Protein AF-A0A554MEC6-F1 (afdb_monomer)

Mean predicted aligned error: 14.28 Å

Solvent-accessible surface area (backbone atoms only — not comparable to full-atom values): 12645 Å² total; per-residue (Å²): 122,74,69,64,55,56,52,53,51,53,52,51,51,52,52,51,52,52,53,51,52,56,48,51,52,53,52,55,53,53,54,52,57,57,49,52,52,52,53,52,52,55,52,52,53,56,72,74,63,78,77,89,79,76,91,74,98,71,94,69,86,80,75,85,51,72,65,58,56,52,53,52,50,54,53,50,52,57,63,51,52,60,60,51,56,51,52,55,51,49,53,54,50,49,53,51,51,52,53,53,52,52,40,51,51,59,37,49,50,54,52,52,50,53,49,49,47,29,52,51,22,51,76,70,73,48,63,51,55,60,91,47,60,80,26,50,79,34,50,18,35,73,25,75,83,78,74,44,70,44,67,38,86,88,66,57,68,56,33,20,36,34,86,88,83,70,47,71,30,87,58,89,95,39,46,81,43,70,42,31,50,40,34,35,31,36,73,77,51,99,51,31,35,38,38,38,28,38,24,35,36,70,60,87,93,45,75,46,77,49,73,53,74,48,76,48,67,71,81,129

Sequence (220 aa):
MKFTLLNNFKVLNKTLKLKIENMKDIIKSKKNEISQTKLMSLCFSRFLFNRASKNKKIKNINGFTLVETLIAITILISAVIGPMTVVQKSLSSANFAKSQIISFHLAGEAIEYIRNKRDGNTLNGISWTDGLSECIGKKCAVDVVNDTISQCSENCPNLQFDSANGFYGYGSNWESSMFNRVVEIKSVNQEELSVLVTVSWRNGVFTKEFSVRENLFNWQ

Nearest PDB structures (foldseek):
  1fr5-assembly1_B  TM=5.654E-01  e=3.542E-01  Enterobacteria phage fr
  5yvf-assembly2_B  TM=5.220E-01  e=6.505E+00  Arabidopsis thaliana
  3qoo-assembly1_A-2  TM=4.303E-01  e=6.895E+00  Thermanaerovibrio acidaminovorans DSM 6589
  5wq9-assembly1_A  TM=2.801E-01  e=2.281E+00  Vibrio cholerae O1 biovar El Tor str. N16961

Structure (mmCIF, N/CA/C/O backbone):
data_AF-A0A554MEC6-F1
#
_entry.id   AF-A0A554MEC6-F1
#
loop_
_atom_site.group_PDB
_atom_site.id
_atom_site.type_symbol
_atom_site.label_atom_id
_atom_site.label_alt_id
_atom_site.label_comp_id
_atom_site.label_asym_id
_atom_site.label_entity_id
_atom_site.label_seq_id
_atom_site.pdbx_PDB_ins_code
_atom_site.Cartn_x
_atom_site.Cartn_y
_atom_site.Cartn_z
_atom_site.occupancy
_atom_site.B_iso_or_equiv
_atom_site.auth_seq_id
_atom_site.auth_comp_id
_atom_site.auth_asym_id
_atom_site.auth_atom_id
_atom_site.pdbx_PDB_model_num
ATOM 1 N N . MET A 1 1 ? -1.929 40.598 13.338 1.00 57.44 1 MET A N 1
ATOM 2 C CA . MET A 1 1 ? -2.401 39.522 12.429 1.00 57.44 1 MET A CA 1
ATOM 3 C C . MET A 1 1 ? -2.217 39.818 10.925 1.00 57.44 1 MET A C 1
ATOM 5 O O . MET A 1 1 ? -2.003 38.883 10.168 1.00 57.44 1 MET A O 1
ATOM 9 N N . LYS A 1 2 ? -2.232 41.086 10.465 1.00 54.59 2 LYS A N 1
ATOM 10 C CA . LYS A 1 2 ? -2.121 41.468 9.031 1.00 54.59 2 LYS A CA 1
ATOM 11 C C . LYS A 1 2 ? -0.733 41.255 8.383 1.00 54.59 2 LYS A C 1
ATOM 13 O O . LYS A 1 2 ? -0.651 40.993 7.188 1.00 54.59 2 LYS A O 1
ATOM 18 N N . PHE A 1 3 ? 0.352 41.327 9.160 1.00 55.34 3 PHE A N 1
ATOM 19 C CA . PHE A 1 3 ? 1.731 41.183 8.656 1.00 55.34 3 PHE A CA 1
ATOM 20 C C . PHE A 1 3 ? 2.120 39.734 8.309 1.00 55.34 3 PHE A C 1
ATOM 22 O O . PHE A 1 3 ? 2.872 39.504 7.364 1.00 55.34 3 PHE A O 1
ATOM 29 N N . THR A 1 4 ? 1.571 38.744 9.017 1.00 56.94 4 THR A N 1
ATOM 30 C CA . THR A 1 4 ? 1.894 37.322 8.810 1.00 56.94 4 THR A CA 1
ATOM 31 C C . THR A 1 4 ? 1.307 36.783 7.499 1.00 56.94 4 THR A C 1
ATOM 33 O O . THR A 1 4 ? 1.949 36.000 6.802 1.00 56.94 4 THR A O 1
ATOM 36 N N . LEU A 1 5 ? 0.122 37.264 7.103 1.00 59.09 5 LEU A N 1
ATOM 37 C CA . LEU A 1 5 ? -0.537 36.872 5.850 1.00 59.09 5 LEU A CA 1
ATOM 38 C C . LEU A 1 5 ? 0.186 37.407 4.603 1.00 59.09 5 LEU A C 1
ATOM 40 O O . LEU A 1 5 ? 0.329 36.684 3.617 1.00 59.09 5 LEU A O 1
ATOM 44 N N . LEU A 1 6 ? 0.704 38.639 4.653 1.00 63.88 6 LEU A N 1
ATOM 45 C CA . LEU A 1 6 ? 1.449 39.242 3.540 1.00 63.88 6 LEU A CA 1
ATOM 46 C C . LEU A 1 6 ? 2.781 38.527 3.268 1.00 63.88 6 LEU A C 1
ATOM 48 O O . LEU A 1 6 ? 3.163 38.352 2.108 1.00 63.88 6 LEU A O 1
ATOM 52 N N . ASN A 1 7 ? 3.464 38.068 4.319 1.00 63.78 7 ASN A N 1
ATOM 53 C CA . ASN A 1 7 ? 4.706 37.309 4.176 1.00 63.78 7 ASN A CA 1
ATOM 54 C C . ASN A 1 7 ? 4.460 35.928 3.557 1.00 63.78 7 ASN A C 1
ATOM 56 O O . ASN A 1 7 ? 5.171 35.550 2.625 1.00 63.78 7 ASN A O 1
ATOM 60 N N . ASN A 1 8 ? 3.406 35.225 3.979 1.00 63.28 8 ASN A N 1
ATOM 61 C CA . ASN A 1 8 ? 3.036 33.938 3.386 1.00 63.28 8 ASN A CA 1
ATOM 62 C C . ASN A 1 8 ? 2.668 34.071 1.900 1.00 63.28 8 ASN A C 1
ATOM 64 O O . ASN A 1 8 ? 3.093 33.247 1.092 1.00 63.28 8 ASN A O 1
ATOM 68 N N . PHE A 1 9 ? 1.972 35.142 1.505 1.00 71.94 9 PHE A N 1
ATOM 69 C CA . PHE A 1 9 ? 1.624 35.381 0.099 1.00 71.94 9 PHE A CA 1
ATOM 70 C C . PHE A 1 9 ? 2.855 35.679 -0.778 1.00 71.94 9 PHE A C 1
ATOM 72 O O . PHE A 1 9 ? 2.963 35.182 -1.901 1.00 71.94 9 PHE A O 1
ATOM 79 N N . LYS A 1 10 ? 3.836 36.433 -0.257 1.00 71.25 10 LYS A N 1
ATOM 80 C CA . LYS A 1 10 ? 5.121 36.674 -0.943 1.00 71.25 10 LYS A CA 1
ATOM 81 C C . LYS A 1 10 ? 5.935 35.392 -1.122 1.00 71.25 10 LYS A C 1
ATOM 83 O O . LYS A 1 10 ? 6.510 35.187 -2.192 1.00 71.25 10 LYS A O 1
ATOM 88 N N . VAL A 1 11 ? 5.977 34.534 -0.102 1.00 74.81 11 VAL A N 1
ATOM 89 C CA . VAL A 1 11 ? 6.688 33.247 -0.158 1.00 74.81 11 VAL A CA 1
ATOM 90 C C . VAL A 1 11 ? 6.021 32.307 -1.162 1.00 74.81 11 VAL A C 1
ATOM 92 O O . VAL A 1 11 ? 6.723 31.719 -1.984 1.00 74.81 11 VAL A O 1
ATOM 95 N N . LEU A 1 12 ? 4.685 32.238 -1.169 1.00 73.94 12 LEU A N 1
ATOM 96 C CA . LEU A 1 12 ? 3.922 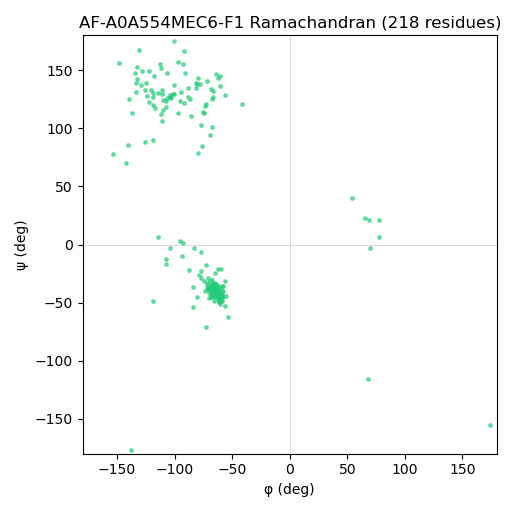31.414 -2.109 1.00 73.94 12 LEU A CA 1
ATOM 97 C C . LEU A 1 12 ? 4.113 31.866 -3.566 1.00 73.94 12 LEU A C 1
ATOM 99 O O . LEU A 1 12 ? 4.296 31.043 -4.455 1.00 73.94 12 LEU A O 1
ATOM 103 N N . ASN A 1 13 ? 4.124 33.177 -3.822 1.00 76.44 13 ASN A N 1
ATOM 104 C CA . ASN A 1 13 ? 4.338 33.711 -5.169 1.00 76.44 13 ASN A CA 1
ATOM 105 C C . ASN A 1 13 ? 5.779 33.457 -5.653 1.00 76.44 13 ASN A C 1
ATOM 107 O O . ASN A 1 13 ? 6.006 33.082 -6.804 1.00 76.44 13 ASN A O 1
ATOM 111 N N . LYS A 1 14 ? 6.768 33.568 -4.756 1.00 80.19 14 LYS A N 1
ATOM 112 C CA . LYS A 1 14 ? 8.167 33.258 -5.079 1.00 80.19 14 LYS A CA 1
ATOM 113 C C . LYS A 1 14 ? 8.357 31.777 -5.422 1.00 80.19 14 LYS A C 1
ATOM 115 O O . LYS A 1 14 ? 9.037 31.481 -6.401 1.00 80.19 14 LYS A O 1
ATOM 120 N N . THR A 1 15 ? 7.738 30.857 -4.679 1.00 73.62 15 THR A N 1
ATOM 121 C CA . THR A 1 15 ? 7.809 29.414 -4.970 1.00 73.62 15 THR A CA 1
ATOM 122 C C . THR A 1 15 ? 7.056 29.040 -6.244 1.00 73.62 15 THR A C 1
ATOM 124 O O . THR A 1 15 ? 7.578 28.252 -7.029 1.00 73.62 15 THR A O 1
ATOM 127 N N . LEU A 1 16 ? 5.897 29.651 -6.517 1.00 81.44 16 LEU A N 1
ATOM 128 C CA . LEU A 1 16 ? 5.170 29.477 -7.782 1.00 81.44 16 LEU A CA 1
ATOM 129 C C . LEU A 1 16 ? 5.998 29.938 -8.984 1.00 81.44 16 LEU A C 1
ATOM 131 O O . LEU A 1 16 ? 6.132 29.199 -9.959 1.00 81.44 16 LEU A O 1
ATOM 135 N N . LYS A 1 17 ? 6.617 31.119 -8.894 1.00 82.56 17 LYS A N 1
ATOM 136 C CA . LYS A 1 17 ? 7.461 31.668 -9.962 1.00 82.56 1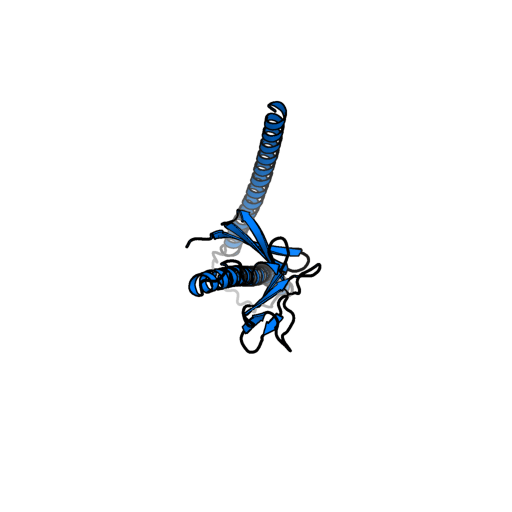7 LYS A CA 1
ATOM 137 C C . LYS A 1 17 ? 8.679 30.783 -10.241 1.00 82.56 17 LYS A C 1
ATOM 139 O O . LYS A 1 17 ? 9.006 30.550 -11.400 1.00 82.56 17 LYS A O 1
ATOM 144 N N . LEU A 1 18 ? 9.291 30.224 -9.194 1.00 81.31 18 LEU A N 1
ATOM 145 C CA . LEU A 1 18 ? 10.423 29.301 -9.318 1.00 81.31 18 LEU A CA 1
ATOM 146 C C . LEU A 1 18 ? 10.010 27.959 -9.950 1.00 81.31 18 LEU A C 1
ATOM 148 O O . LEU A 1 18 ? 10.726 27.412 -10.783 1.00 81.31 18 LEU A O 1
ATOM 152 N N . LYS A 1 19 ? 8.817 27.454 -9.611 1.00 78.19 19 LYS A N 1
ATOM 153 C CA . LYS A 1 19 ? 8.262 26.223 -10.197 1.00 78.19 19 LYS A CA 1
ATOM 154 C C . LYS A 1 19 ? 7.931 26.395 -11.681 1.00 78.19 19 LYS A C 1
ATOM 156 O O . LYS A 1 19 ? 8.136 25.467 -12.458 1.00 78.19 19 LYS A O 1
ATOM 161 N N . ILE A 1 20 ? 7.447 27.577 -12.070 1.00 82.50 20 ILE A N 1
ATOM 162 C CA . ILE A 1 20 ? 7.143 27.922 -13.465 1.00 82.50 20 ILE A CA 1
ATOM 163 C C . ILE A 1 20 ? 8.426 28.025 -14.298 1.00 82.50 20 ILE A C 1
ATOM 165 O O . ILE A 1 20 ? 8.465 27.463 -15.389 1.00 82.50 20 ILE A O 1
ATOM 169 N N . GLU A 1 21 ? 9.476 28.686 -13.800 1.00 85.12 21 GLU A N 1
ATOM 170 C CA . GLU A 1 21 ? 10.759 28.768 -14.520 1.00 85.12 21 GLU A CA 1
ATOM 171 C C . GLU A 1 21 ? 11.401 27.384 -14.702 1.00 85.12 21 GLU A C 1
ATOM 173 O O . GLU A 1 21 ? 11.701 26.998 -15.830 1.00 85.12 21 GLU A O 1
ATOM 178 N N . ASN A 1 22 ? 11.447 26.556 -13.652 1.00 76.50 22 ASN A N 1
ATOM 179 C CA . ASN A 1 22 ? 11.959 25.185 -13.770 1.00 76.50 22 ASN A CA 1
ATOM 180 C C . ASN A 1 22 ? 11.171 24.348 -14.795 1.00 76.50 22 ASN A C 1
ATOM 182 O O . ASN A 1 22 ? 11.734 23.518 -15.508 1.00 76.50 22 ASN A O 1
ATOM 186 N N . MET A 1 23 ? 9.856 24.559 -14.896 1.00 78.00 23 MET A N 1
ATOM 187 C CA . MET A 1 23 ? 9.015 23.855 -15.864 1.00 78.00 23 MET A CA 1
ATOM 188 C C . MET A 1 23 ? 9.286 24.312 -17.304 1.00 78.00 23 MET A C 1
ATOM 190 O O . MET A 1 23 ? 9.302 23.479 -18.213 1.00 78.00 23 MET A O 1
ATOM 194 N N . LYS A 1 24 ? 9.546 25.608 -17.524 1.00 79.69 24 LYS A N 1
ATOM 195 C CA . LYS A 1 24 ? 9.935 26.140 -18.841 1.00 79.69 24 LYS A CA 1
ATOM 196 C C . LYS A 1 24 ? 11.258 25.547 -19.317 1.00 79.69 24 LYS A C 1
ATOM 198 O O . LYS A 1 24 ? 11.360 25.176 -20.488 1.00 79.69 24 LYS A O 1
ATOM 203 N N . ASP A 1 25 ? 12.229 25.395 -18.421 1.00 76.00 25 ASP A N 1
ATOM 204 C CA . ASP A 1 25 ? 13.528 24.805 -18.753 1.00 76.00 25 ASP A CA 1
ATOM 205 C C . ASP A 1 25 ? 13.409 23.323 -19.136 1.00 76.00 25 ASP A C 1
ATOM 207 O O . ASP A 1 25 ? 13.989 22.889 -20.136 1.00 76.00 25 ASP A O 1
ATOM 211 N N . ILE A 1 26 ? 12.563 22.560 -18.434 1.00 73.88 26 ILE A N 1
ATOM 212 C CA . ILE A 1 26 ? 12.263 21.159 -18.777 1.00 73.88 26 ILE A CA 1
ATOM 213 C C . ILE A 1 26 ? 11.589 21.058 -20.155 1.00 73.88 26 ILE A C 1
ATOM 215 O O . ILE A 1 26 ? 11.938 20.191 -20.961 1.00 73.88 26 ILE A O 1
ATOM 219 N N . ILE A 1 27 ? 10.647 21.956 -20.462 1.00 76.19 27 ILE A N 1
ATOM 220 C CA . ILE A 1 27 ? 9.973 21.990 -21.770 1.00 76.19 27 ILE A CA 1
ATOM 221 C C . ILE A 1 27 ? 10.973 22.326 -22.887 1.00 76.19 27 ILE A C 1
ATOM 223 O O . ILE A 1 27 ? 10.944 21.702 -23.951 1.00 76.19 27 ILE A O 1
ATOM 227 N N . LYS A 1 28 ? 11.891 23.271 -22.653 1.00 71.69 28 LYS A N 1
ATOM 228 C CA . LYS A 1 28 ? 12.933 23.654 -23.617 1.00 71.69 28 LYS A CA 1
ATOM 229 C C . LYS A 1 28 ? 13.923 22.512 -23.873 1.00 71.69 28 LYS A C 1
ATOM 231 O O . LYS A 1 28 ? 14.266 22.263 -25.028 1.00 71.69 28 LYS A O 1
ATOM 236 N N . SER A 1 29 ? 14.310 21.782 -22.826 1.00 67.00 29 SER A N 1
ATOM 237 C CA . SER A 1 29 ? 15.154 20.583 -22.919 1.00 67.00 29 SER A CA 1
ATOM 238 C C . SER A 1 29 ? 14.493 19.485 -23.766 1.00 67.00 29 SER A C 1
ATOM 240 O O . SER A 1 29 ? 15.077 19.053 -24.762 1.00 67.00 29 SER A O 1
ATOM 242 N N . LYS A 1 30 ? 13.233 19.123 -23.479 1.00 71.69 30 LYS A N 1
ATOM 243 C CA . LYS A 1 30 ? 12.509 18.104 -24.263 1.00 71.69 30 LYS A CA 1
ATOM 244 C C . LYS A 1 30 ? 12.286 18.508 -25.723 1.00 71.69 30 LYS A C 1
ATOM 246 O O . LYS A 1 30 ? 12.335 17.662 -26.613 1.00 71.69 30 LYS A O 1
ATOM 251 N N . LYS A 1 31 ? 12.069 19.798 -26.008 1.00 66.94 31 LYS A N 1
ATOM 252 C CA . LYS A 1 31 ? 11.891 20.296 -27.385 1.00 66.94 31 LYS A CA 1
ATOM 253 C C . LYS A 1 31 ? 13.167 20.143 -28.228 1.00 66.94 31 LYS A C 1
ATOM 255 O O . LYS A 1 31 ? 13.067 19.853 -29.421 1.00 66.94 31 LYS A O 1
ATOM 260 N N . ASN A 1 32 ? 14.347 20.275 -27.619 1.00 52.31 32 ASN A N 1
ATOM 261 C CA . ASN A 1 32 ? 15.625 20.027 -28.293 1.00 52.31 32 ASN A CA 1
ATOM 262 C C . ASN A 1 32 ? 15.864 18.534 -28.575 1.00 52.31 32 ASN A C 1
ATOM 264 O O . ASN A 1 32 ? 16.323 18.206 -29.669 1.00 52.31 32 ASN A O 1
ATOM 268 N N . GLU A 1 33 ? 15.477 17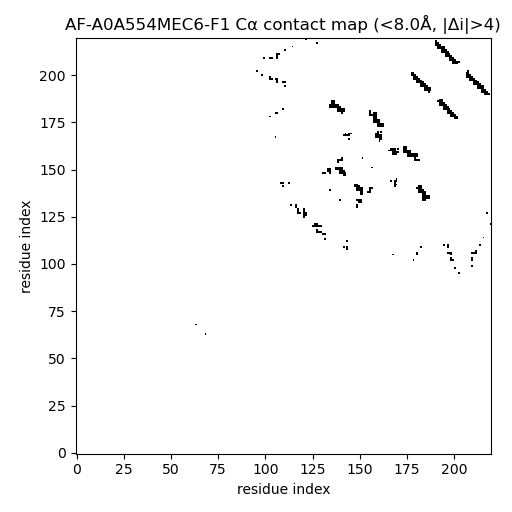.627 -27.673 1.00 59.38 33 GLU A N 1
ATOM 269 C CA . GLU A 1 33 ? 15.544 16.172 -27.923 1.00 59.38 33 GLU A CA 1
ATOM 270 C C . GLU A 1 33 ? 14.625 15.737 -29.086 1.00 59.38 33 GLU A C 1
ATOM 272 O O . GLU A 1 33 ? 15.007 14.925 -29.935 1.00 59.38 33 GLU A O 1
ATOM 277 N N . ILE A 1 34 ? 13.436 16.341 -29.205 1.00 56.91 34 ILE A N 1
ATOM 278 C CA . ILE A 1 34 ? 12.500 16.088 -30.319 1.00 56.91 34 ILE A CA 1
ATOM 279 C C . ILE A 1 34 ? 13.032 16.654 -31.655 1.00 56.91 34 ILE A C 1
ATOM 281 O O . ILE A 1 34 ? 12.787 16.092 -32.722 1.00 56.91 34 ILE A O 1
ATOM 285 N N . SER A 1 35 ? 13.798 17.749 -31.625 1.00 52.59 35 SER A N 1
ATOM 286 C CA . SER A 1 35 ? 14.454 18.298 -32.823 1.00 52.59 35 SER A CA 1
ATOM 287 C C . SER A 1 35 ? 15.599 17.400 -33.309 1.00 52.59 35 SER A C 1
ATOM 289 O O . SER A 1 35 ? 15.708 17.126 -34.506 1.00 52.59 35 SER A O 1
ATOM 291 N N . GLN A 1 36 ? 16.410 16.865 -32.387 1.00 57.84 36 GLN A N 1
ATOM 292 C CA . GLN A 1 36 ? 17.515 15.968 -32.736 1.00 57.84 36 GLN A CA 1
ATOM 293 C C . GLN A 1 36 ? 17.036 14.617 -33.287 1.00 57.84 36 GLN A C 1
ATOM 295 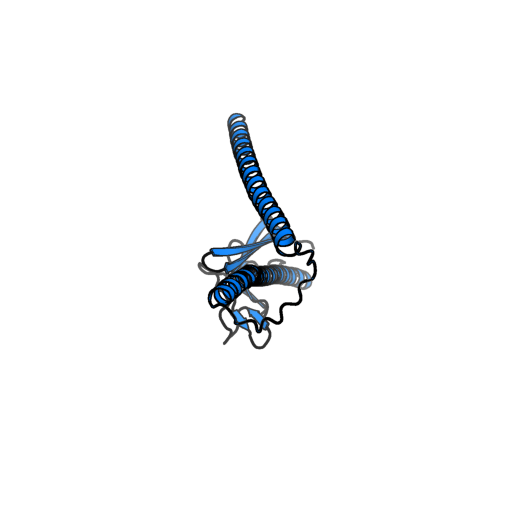O O . GLN A 1 36 ? 17.634 14.104 -34.230 1.00 57.84 36 GLN A O 1
ATOM 300 N N . THR A 1 37 ? 15.909 14.084 -32.807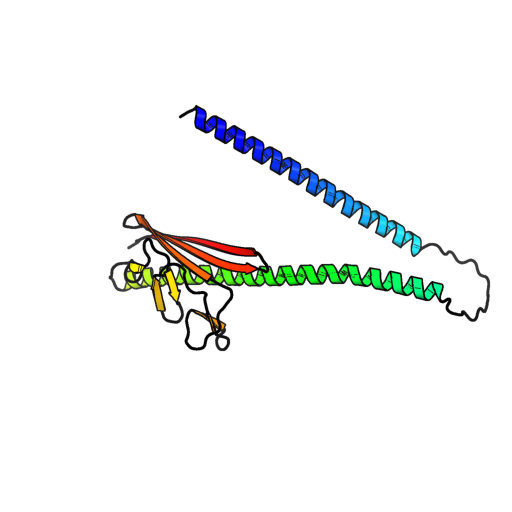 1.00 53.53 37 THR A N 1
ATOM 301 C CA . THR A 1 37 ? 15.294 12.868 -33.381 1.00 53.53 37 THR A CA 1
ATOM 302 C C . THR A 1 37 ? 14.737 13.094 -34.794 1.00 53.53 37 THR A C 1
ATOM 304 O O . THR A 1 37 ? 14.875 12.221 -35.655 1.00 53.53 37 THR A O 1
ATOM 307 N N . LYS A 1 38 ? 14.202 14.288 -35.094 1.00 53.38 38 LYS A N 1
ATOM 308 C CA . LYS A 1 38 ? 13.781 14.679 -36.456 1.00 53.38 38 LYS A CA 1
ATOM 309 C C . LYS A 1 38 ? 14.962 14.851 -37.419 1.00 53.38 38 LYS A C 1
ATOM 311 O O . LYS A 1 38 ? 14.875 14.432 -38.572 1.00 53.38 38 LYS A O 1
ATOM 316 N N . LEU A 1 39 ? 16.073 15.418 -36.947 1.00 47.50 39 LEU A N 1
ATOM 317 C CA . LEU A 1 39 ? 17.311 15.567 -37.724 1.00 47.50 39 LEU A CA 1
ATOM 318 C C . LEU A 1 39 ? 17.997 14.216 -37.977 1.00 47.50 39 LEU A C 1
ATOM 320 O O . LEU A 1 39 ? 18.493 13.978 -39.077 1.00 47.50 39 LEU A O 1
ATOM 324 N N . MET A 1 40 ? 17.934 13.294 -37.012 1.00 52.16 40 MET A N 1
ATOM 325 C CA . MET A 1 40 ? 18.422 11.924 -37.184 1.00 52.16 40 ME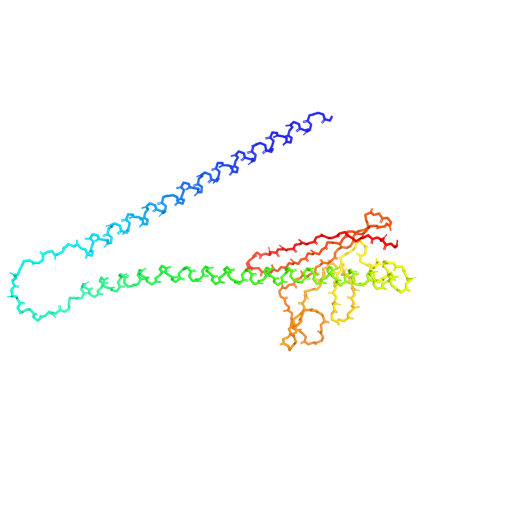T A CA 1
ATOM 326 C C . MET A 1 40 ? 17.560 11.127 -38.182 1.00 52.16 40 MET A C 1
ATOM 328 O O . MET A 1 40 ? 18.112 10.404 -39.004 1.00 52.16 40 MET A O 1
ATOM 332 N N . SER A 1 41 ? 16.234 11.331 -38.210 1.00 51.44 41 SER A N 1
ATOM 333 C CA . SER A 1 41 ? 15.318 10.736 -39.205 1.00 51.44 41 SER A CA 1
ATOM 334 C C . SER A 1 41 ? 15.533 11.276 -40.633 1.00 51.44 41 SER A C 1
ATOM 336 O O . SER A 1 41 ? 15.509 10.504 -41.595 1.00 51.44 41 SER A O 1
ATOM 338 N N . LEU A 1 42 ? 15.828 12.573 -40.789 1.00 49.81 42 LEU A N 1
ATOM 339 C CA . LEU A 1 42 ? 16.135 13.177 -42.095 1.00 49.81 42 LEU A CA 1
ATOM 340 C C . LEU A 1 42 ? 17.511 12.757 -42.640 1.00 49.81 42 LEU A C 1
ATOM 342 O O . LEU A 1 42 ? 17.656 12.576 -43.850 1.00 49.81 42 LEU A O 1
ATOM 346 N N . CYS A 1 43 ? 18.501 12.536 -41.771 1.00 49.31 43 CYS A N 1
ATOM 347 C CA . CYS A 1 43 ? 19.796 11.984 -42.180 1.00 49.31 43 CYS A CA 1
ATOM 348 C C . CYS A 1 43 ? 19.691 10.493 -42.551 1.00 49.31 43 CYS A C 1
ATOM 350 O O . CYS A 1 43 ? 20.274 10.069 -43.548 1.00 49.31 43 CYS A O 1
ATOM 352 N N . PHE A 1 44 ? 18.880 9.711 -41.825 1.00 47.81 44 PHE A N 1
ATOM 353 C CA . PHE A 1 44 ? 18.653 8.291 -42.134 1.00 47.81 44 PHE A CA 1
ATOM 354 C C . PHE A 1 44 ? 17.885 8.088 -43.453 1.00 47.81 44 PHE A C 1
ATOM 356 O O . PHE A 1 44 ? 18.220 7.199 -44.232 1.00 47.81 44 PHE A O 1
ATOM 363 N N . SER A 1 45 ? 16.918 8.961 -43.764 1.00 47.94 45 SER A N 1
ATOM 364 C CA . SER A 1 45 ? 16.204 8.951 -45.052 1.00 47.94 45 SER A CA 1
ATOM 365 C C . SER A 1 45 ? 17.129 9.276 -46.237 1.00 47.94 45 SER A C 1
ATOM 367 O O . SER A 1 45 ? 17.038 8.660 -47.299 1.00 47.94 45 SER A O 1
ATOM 369 N N . ARG A 1 46 ? 18.108 10.172 -46.043 1.00 47.00 46 ARG A N 1
ATOM 370 C CA . ARG A 1 46 ? 19.091 10.519 -47.083 1.00 47.00 46 ARG A CA 1
ATOM 371 C C . ARG A 1 46 ? 20.189 9.465 -47.260 1.00 47.00 46 ARG A C 1
ATOM 373 O O . ARG A 1 46 ? 20.760 9.379 -48.344 1.00 47.00 46 ARG A O 1
ATOM 380 N N . PHE A 1 47 ? 20.440 8.641 -46.240 1.00 50.41 47 PHE A N 1
ATOM 381 C CA . PHE A 1 47 ? 21.341 7.486 -46.321 1.00 50.41 47 PHE A CA 1
ATOM 382 C C . PHE A 1 47 ? 20.688 6.271 -47.007 1.00 50.41 47 PHE A C 1
ATOM 384 O O . PHE A 1 47 ? 21.387 5.478 -47.631 1.00 50.41 47 PHE A O 1
ATOM 391 N N . LEU A 1 48 ? 19.354 6.150 -46.964 1.00 48.94 48 LEU A N 1
ATOM 392 C CA . LEU A 1 48 ? 18.622 5.050 -47.607 1.00 48.94 48 LEU A CA 1
ATOM 393 C C . LEU A 1 48 ? 18.118 5.344 -49.028 1.00 48.94 48 LEU A C 1
ATOM 395 O O . LEU A 1 48 ? 17.691 4.417 -49.711 1.00 48.94 48 LEU A O 1
ATOM 399 N N . PHE A 1 49 ? 18.186 6.584 -49.522 1.00 52.16 49 PHE A N 1
ATOM 400 C CA . PHE A 1 49 ? 17.619 6.909 -50.834 1.00 52.16 49 PHE A CA 1
ATOM 401 C C . PHE A 1 49 ? 18.455 7.918 -51.629 1.00 52.16 49 PHE A C 1
ATOM 403 O O . PHE A 1 49 ? 18.053 9.056 -51.860 1.00 52.16 49 PHE A O 1
ATOM 410 N N . ASN A 1 50 ? 19.636 7.496 -52.092 1.00 49.09 50 ASN A N 1
ATOM 411 C CA . ASN A 1 50 ? 20.233 8.093 -53.289 1.00 49.09 50 ASN A CA 1
ATOM 412 C C . ASN A 1 50 ? 21.183 7.128 -54.017 1.00 49.09 50 ASN A C 1
ATOM 414 O O . ASN A 1 50 ? 22.404 7.231 -53.940 1.00 49.09 50 ASN A O 1
ATOM 418 N N . ARG A 1 51 ? 20.608 6.183 -54.769 1.00 49.16 51 ARG A N 1
ATOM 419 C CA . ARG A 1 51 ? 21.278 5.555 -55.919 1.00 49.16 51 ARG A CA 1
ATOM 420 C C . ARG A 1 51 ? 20.274 5.351 -57.052 1.00 49.16 51 ARG A C 1
ATOM 422 O O . ARG A 1 51 ? 19.720 4.272 -57.226 1.00 49.16 51 ARG A O 1
ATOM 429 N N . ALA A 1 52 ? 20.083 6.388 -57.867 1.00 46.97 52 ALA A N 1
ATOM 430 C CA . ALA A 1 52 ? 19.656 6.198 -59.249 1.00 46.97 52 ALA A CA 1
ATOM 431 C C . ALA A 1 52 ? 20.829 5.554 -60.013 1.00 46.97 52 ALA A C 1
ATOM 433 O O . ALA A 1 52 ? 21.769 6.225 -60.436 1.00 46.97 52 ALA A O 1
ATOM 434 N N . SER A 1 53 ? 20.817 4.223 -60.098 1.00 48.94 53 SER A N 1
ATOM 435 C CA . SER A 1 53 ? 21.820 3.427 -60.807 1.00 48.94 53 SER A CA 1
ATOM 436 C C . SER A 1 53 ? 21.612 3.539 -62.321 1.00 48.94 53 SER A C 1
ATOM 438 O O . SER A 1 53 ? 20.614 3.048 -62.847 1.00 48.94 53 SER A O 1
ATOM 440 N N . LYS A 1 54 ? 22.554 4.166 -63.040 1.00 53.41 54 LYS A N 1
ATOM 441 C CA . LYS A 1 54 ? 22.709 3.968 -64.490 1.00 53.41 54 LYS A CA 1
ATOM 442 C C . LYS A 1 54 ? 23.619 2.759 -64.726 1.00 53.41 54 LYS A C 1
ATOM 444 O O . LYS A 1 54 ? 24.733 2.697 -64.216 1.00 53.41 54 LYS A O 1
ATOM 449 N N . ASN A 1 55 ? 23.095 1.810 -65.499 1.00 57.97 55 ASN A N 1
ATOM 450 C CA . ASN A 1 55 ? 23.670 0.514 -65.858 1.00 57.97 55 ASN A CA 1
ATOM 451 C C . ASN A 1 55 ? 25.173 0.534 -66.196 1.00 57.97 55 ASN A C 1
ATOM 453 O O . ASN A 1 55 ? 25.585 1.106 -67.203 1.00 57.97 55 ASN A O 1
ATOM 457 N N . LYS A 1 56 ? 25.958 -0.245 -65.443 1.00 53.06 56 LYS A N 1
ATOM 458 C CA . LYS A 1 56 ? 27.202 -0.863 -65.919 1.00 53.06 56 LYS A CA 1
ATOM 459 C C . LYS A 1 56 ? 27.236 -2.302 -65.399 1.00 53.06 56 LYS A C 1
ATOM 461 O O . LYS A 1 56 ? 27.290 -2.520 -64.192 1.00 53.06 56 LYS A O 1
ATOM 466 N N . LYS A 1 57 ? 27.152 -3.292 -66.299 1.00 58.28 57 LYS A N 1
ATOM 467 C CA . LYS A 1 57 ? 27.326 -4.712 -65.952 1.00 58.28 57 LYS A CA 1
ATOM 468 C C . LYS A 1 57 ? 28.782 -4.934 -65.539 1.00 58.28 57 LYS A C 1
ATOM 470 O O . LYS A 1 57 ? 29.652 -5.047 -66.395 1.00 58.28 57 LYS A O 1
ATOM 475 N N . ILE A 1 58 ? 29.030 -4.998 -64.235 1.00 58.19 58 ILE A N 1
ATOM 476 C CA . ILE A 1 58 ? 30.274 -5.506 -63.661 1.00 58.19 58 ILE A CA 1
ATOM 477 C C . ILE A 1 58 ? 29.910 -6.811 -62.954 1.00 58.19 58 ILE A C 1
ATOM 479 O O . ILE A 1 58 ? 29.174 -6.797 -61.969 1.00 58.19 58 ILE A O 1
ATOM 483 N N . LYS A 1 59 ? 30.384 -7.950 -63.468 1.00 65.50 59 LYS A N 1
ATOM 484 C CA . LYS A 1 59 ? 30.383 -9.203 -62.703 1.00 65.50 59 LYS A CA 1
ATOM 485 C C . LYS A 1 59 ? 31.526 -9.106 -61.689 1.00 65.50 59 LYS A C 1
ATOM 487 O O . LYS A 1 59 ? 32.637 -9.535 -61.972 1.00 65.50 59 LYS A O 1
ATOM 492 N N . ASN A 1 60 ? 31.250 -8.489 -60.543 1.00 59.47 60 ASN A N 1
ATOM 493 C CA . ASN A 1 60 ? 32.131 -8.535 -59.384 1.00 59.47 60 ASN A CA 1
ATOM 494 C C . ASN A 1 60 ? 31.706 -9.708 -58.504 1.00 59.47 60 ASN A C 1
ATOM 496 O O . ASN A 1 60 ? 30.565 -9.778 -58.049 1.00 59.47 60 ASN A O 1
ATOM 500 N N . ILE A 1 61 ? 32.633 -10.631 -58.273 1.00 60.94 61 ILE A N 1
ATOM 501 C CA . ILE A 1 61 ? 32.546 -11.544 -57.139 1.00 60.94 61 ILE A CA 1
ATOM 502 C C . ILE A 1 61 ? 32.975 -10.699 -55.938 1.00 60.94 61 ILE A C 1
ATOM 504 O O . ILE A 1 61 ? 34.142 -10.338 -55.805 1.00 60.94 61 ILE A O 1
ATOM 508 N N . ASN A 1 62 ? 31.993 -10.269 -55.150 1.00 62.81 62 ASN A N 1
ATOM 509 C CA . ASN A 1 62 ? 32.179 -9.323 -54.056 1.00 62.81 62 ASN A CA 1
ATOM 510 C C . ASN A 1 62 ? 32.841 -10.032 -52.865 1.00 62.81 62 ASN A C 1
ATOM 512 O O . ASN A 1 62 ? 32.237 -10.916 -52.261 1.00 62.81 62 ASN A O 1
ATOM 516 N N . GLY A 1 63 ? 34.071 -9.647 -52.523 1.00 67.19 63 GLY A N 1
ATOM 517 C CA . GLY A 1 63 ? 34.658 -9.969 -51.223 1.00 67.19 63 GLY A CA 1
ATOM 518 C C . GLY A 1 63 ? 34.104 -9.029 -50.151 1.00 67.19 63 GLY A C 1
ATOM 519 O O . GLY A 1 63 ? 33.983 -7.830 -50.397 1.00 67.19 63 GLY A O 1
ATOM 520 N N . PHE A 1 64 ? 33.776 -9.554 -48.968 1.00 69.69 64 PHE A N 1
ATOM 521 C CA . PHE A 1 64 ? 33.471 -8.718 -47.806 1.00 69.69 64 PHE A CA 1
ATOM 522 C C . PHE A 1 64 ? 34.743 -8.005 -47.358 1.00 69.69 64 PHE A C 1
ATOM 524 O O . PHE A 1 64 ? 35.763 -8.646 -47.097 1.00 69.69 64 PHE A O 1
ATOM 531 N N . THR A 1 65 ? 34.695 -6.678 -47.254 1.00 85.94 65 THR A N 1
ATOM 532 C CA . THR A 1 65 ? 35.790 -5.946 -46.612 1.00 85.94 65 THR A CA 1
ATOM 533 C C . THR A 1 65 ? 35.604 -6.007 -45.097 1.00 85.94 65 THR A C 1
ATOM 535 O O . THR A 1 65 ? 34.491 -5.854 -44.595 1.00 85.94 65 THR A O 1
ATOM 538 N N . LEU A 1 66 ? 36.690 -6.192 -44.342 1.00 89.81 66 LEU A N 1
ATOM 539 C CA . LEU A 1 66 ? 36.643 -6.173 -42.870 1.00 89.81 66 LEU A CA 1
ATOM 540 C C . LEU A 1 66 ? 36.052 -4.860 -42.323 1.00 89.81 66 LEU A C 1
ATOM 542 O O . LEU A 1 66 ? 35.387 -4.845 -41.286 1.00 89.81 66 LEU A O 1
ATOM 546 N N . VAL A 1 67 ? 36.259 -3.759 -43.050 1.00 90.81 67 VAL A N 1
ATOM 547 C CA . VAL A 1 67 ? 35.739 -2.432 -42.700 1.00 90.81 67 VAL A CA 1
ATOM 548 C C . VAL A 1 67 ? 34.212 -2.380 -42.818 1.00 90.81 67 VAL A C 1
ATOM 550 O O . VAL A 1 67 ? 33.553 -1.806 -41.956 1.00 90.81 67 VAL A O 1
ATOM 553 N N . GLU A 1 68 ? 33.626 -3.023 -43.828 1.00 85.12 68 GLU A N 1
ATOM 554 C CA . GLU A 1 68 ? 32.171 -3.104 -43.998 1.00 85.12 68 GLU A CA 1
ATOM 555 C C . GLU A 1 68 ? 31.511 -3.910 -42.872 1.00 85.12 68 GLU A C 1
ATOM 557 O O . GLU A 1 68 ? 30.519 -3.461 -42.297 1.00 85.12 68 GLU A O 1
ATOM 562 N N . THR A 1 69 ? 32.101 -5.044 -42.476 1.00 92.31 69 THR A N 1
ATOM 563 C CA . THR A 1 69 ? 31.605 -5.835 -41.337 1.00 92.31 69 THR A CA 1
ATOM 564 C C . THR A 1 69 ? 31.732 -5.087 -40.007 1.00 92.31 69 THR A C 1
ATOM 566 O O . THR A 1 69 ? 30.840 -5.178 -39.165 1.00 92.31 69 THR A O 1
ATOM 569 N N . LEU A 1 70 ? 32.790 -4.287 -39.829 1.00 93.38 70 LEU A N 1
ATOM 570 C CA . LEU A 1 70 ? 32.971 -3.448 -38.641 1.00 93.38 70 LEU A CA 1
ATOM 571 C C . LEU A 1 70 ? 31.876 -2.372 -38.545 1.00 93.38 70 LEU A C 1
ATOM 573 O O . LEU A 1 70 ? 31.269 -2.179 -37.489 1.00 93.38 70 LEU A O 1
ATOM 577 N N . ILE A 1 71 ? 31.572 -1.702 -39.659 1.00 95.56 71 ILE A N 1
ATOM 578 C CA . ILE A 1 71 ? 30.505 -0.694 -39.713 1.00 95.56 71 ILE A CA 1
ATOM 579 C C . ILE A 1 71 ? 29.130 -1.351 -39.509 1.00 95.56 71 ILE A C 1
ATOM 581 O O . ILE A 1 71 ? 28.307 -0.837 -38.755 1.00 95.56 71 ILE A O 1
ATOM 585 N N . ALA A 1 72 ? 28.883 -2.521 -40.102 1.00 95.25 72 ALA A N 1
ATOM 586 C CA . ALA A 1 72 ? 27.622 -3.239 -39.927 1.00 95.25 72 ALA A CA 1
ATOM 587 C C . ALA A 1 72 ? 27.357 -3.604 -38.454 1.00 95.25 72 ALA A C 1
ATOM 589 O O . ALA A 1 72 ? 26.259 -3.370 -37.946 1.00 95.25 72 ALA A O 1
ATOM 590 N N . ILE A 1 73 ? 28.369 -4.113 -37.741 1.00 95.88 73 ILE A N 1
ATOM 591 C CA . ILE A 1 73 ? 28.241 -4.481 -36.323 1.00 95.88 73 ILE A CA 1
ATOM 592 C C . ILE A 1 73 ? 28.023 -3.240 -35.442 1.00 95.88 73 ILE A C 1
ATOM 594 O O . ILE A 1 73 ? 27.205 -3.281 -34.525 1.00 95.88 73 ILE A O 1
ATOM 598 N N . THR A 1 74 ? 28.689 -2.115 -35.720 1.00 96.06 74 THR A N 1
ATOM 599 C CA . THR A 1 74 ? 28.501 -0.880 -34.927 1.00 96.06 74 THR A CA 1
ATOM 600 C C . THR A 1 74 ? 27.092 -0.297 -35.071 1.00 96.06 74 THR A C 1
ATOM 602 O O . THR A 1 74 ? 26.486 0.104 -34.070 1.00 96.06 74 THR A O 1
ATOM 605 N N . ILE A 1 75 ? 26.522 -0.311 -36.281 1.00 95.94 75 ILE A N 1
ATOM 606 C CA . ILE A 1 75 ? 25.124 0.083 -36.514 1.00 95.94 75 ILE A CA 1
ATOM 607 C C . ILE A 1 75 ? 24.171 -0.892 -35.812 1.00 95.94 75 ILE A C 1
ATOM 609 O O . ILE A 1 75 ? 23.226 -0.449 -35.159 1.00 95.94 75 ILE A O 1
ATOM 613 N N . LEU A 1 76 ? 24.442 -2.200 -35.883 1.00 97.00 76 LEU A N 1
ATOM 614 C CA . LEU A 1 76 ? 23.629 -3.226 -35.227 1.00 97.00 76 LEU A CA 1
ATOM 615 C C . LEU A 1 76 ? 23.583 -3.033 -33.705 1.00 97.00 76 LEU A C 1
ATOM 617 O O . LEU A 1 76 ? 22.502 -3.009 -33.121 1.00 97.00 76 LEU A O 1
ATOM 621 N N . ILE A 1 77 ? 24.737 -2.844 -33.062 1.00 97.62 77 ILE A N 1
ATOM 622 C CA . ILE A 1 77 ? 24.817 -2.610 -31.613 1.00 97.62 77 ILE A CA 1
ATOM 623 C C . ILE A 1 77 ? 24.046 -1.339 -31.236 1.00 97.62 77 ILE A C 1
ATOM 625 O O . ILE A 1 77 ? 23.243 -1.354 -30.300 1.00 97.62 77 ILE A O 1
ATOM 629 N N . SER A 1 78 ? 24.225 -0.255 -31.997 1.00 94.31 78 SER A N 1
ATOM 630 C CA . SER A 1 78 ? 23.521 1.011 -31.751 1.00 94.31 78 SER A CA 1
ATOM 631 C C . SER A 1 78 ? 21.999 0.855 -31.870 1.00 94.31 78 SER A C 1
ATOM 633 O O . SER A 1 78 ? 21.254 1.407 -31.058 1.00 94.31 78 SER A O 1
ATOM 635 N N . ALA A 1 79 ? 21.534 0.056 -32.836 1.00 97.06 79 ALA A N 1
ATOM 636 C CA . ALA A 1 79 ? 20.118 -0.233 -33.040 1.00 97.06 79 ALA A CA 1
ATOM 637 C C . ALA A 1 79 ? 19.498 -1.060 -31.900 1.00 97.06 79 ALA A C 1
ATOM 639 O O . ALA A 1 79 ? 18.315 -0.893 -31.612 1.00 97.06 79 ALA A O 1
ATOM 640 N N . VAL A 1 80 ? 20.273 -1.920 -31.230 1.00 97.62 80 VAL A N 1
ATOM 641 C CA . VAL A 1 80 ? 19.788 -2.775 -30.129 1.00 97.62 80 VAL A CA 1
ATOM 642 C C . VAL A 1 80 ? 19.789 -2.048 -28.779 1.00 97.62 80 VAL A C 1
ATOM 644 O O . VAL A 1 80 ? 18.874 -2.243 -27.975 1.00 97.62 80 VAL A O 1
ATOM 647 N N . ILE A 1 81 ? 20.774 -1.181 -28.519 1.00 97.50 81 ILE A N 1
ATOM 648 C CA . ILE A 1 81 ? 20.886 -0.475 -27.230 1.00 97.50 81 ILE A CA 1
ATOM 649 C C . ILE A 1 81 ? 19.672 0.429 -26.976 1.00 97.50 81 ILE A C 1
ATOM 651 O O . ILE A 1 81 ? 19.142 0.445 -25.864 1.00 97.50 81 ILE A O 1
ATOM 655 N N . GLY A 1 82 ? 19.196 1.150 -27.998 1.00 94.75 82 GLY A N 1
ATOM 656 C CA . GLY A 1 82 ? 18.052 2.060 -27.869 1.00 94.75 82 GLY A CA 1
ATOM 657 C C . GLY A 1 82 ? 16.812 1.373 -27.274 1.00 94.75 82 GLY A C 1
ATOM 658 O O . GLY A 1 82 ? 16.402 1.731 -26.165 1.00 94.75 82 GLY A O 1
ATOM 659 N N . PRO A 1 83 ? 16.246 0.352 -27.944 1.00 95.81 83 PRO A N 1
ATOM 660 C CA . PRO A 1 83 ? 15.100 -0.405 -27.442 1.00 95.81 83 PRO A CA 1
ATOM 661 C C . PRO A 1 83 ? 15.341 -1.058 -26.076 1.00 95.81 83 PRO A C 1
ATOM 663 O O . PRO A 1 83 ? 14.457 -1.013 -25.220 1.00 95.81 83 PRO A O 1
ATOM 666 N N . MET A 1 84 ? 16.537 -1.607 -25.827 1.00 96.38 84 MET A N 1
ATOM 667 C CA . MET A 1 84 ? 16.852 -2.275 -24.558 1.00 96.38 84 MET A CA 1
ATOM 668 C C . MET A 1 84 ? 16.692 -1.333 -23.353 1.00 96.38 84 MET A C 1
ATOM 670 O O . MET A 1 84 ? 16.083 -1.701 -22.347 1.00 96.38 84 MET A O 1
ATOM 674 N N . THR A 1 85 ? 17.168 -0.089 -23.459 1.00 96.06 85 THR A N 1
ATOM 675 C CA . THR A 1 85 ? 17.036 0.888 -22.361 1.00 96.06 85 THR A CA 1
ATOM 676 C C . THR A 1 85 ? 15.582 1.268 -22.072 1.00 96.06 85 THR A C 1
ATOM 678 O O . THR A 1 85 ? 15.219 1.516 -20.919 1.00 96.06 85 THR A O 1
ATOM 681 N N . VAL A 1 86 ? 14.726 1.293 -23.099 1.00 96.94 86 VAL A N 1
ATOM 682 C CA . VAL A 1 86 ? 13.289 1.553 -22.941 1.00 96.94 86 VAL A CA 1
ATOM 683 C C . VAL A 1 86 ? 12.628 0.392 -22.207 1.00 96.94 86 VAL A C 1
ATOM 685 O O . VAL A 1 86 ? 11.899 0.628 -21.247 1.00 96.94 86 VAL A O 1
ATOM 688 N N . VAL A 1 87 ? 12.937 -0.851 -22.586 1.00 97.75 87 VAL A N 1
ATOM 689 C CA . VAL A 1 87 ? 12.407 -2.055 -21.923 1.00 97.75 87 VAL A CA 1
ATOM 690 C C . VAL A 1 87 ? 12.769 -2.076 -20.437 1.00 97.75 87 VAL A C 1
ATOM 692 O O . VAL A 1 87 ? 11.898 -2.305 -19.598 1.00 97.75 87 VAL A O 1
ATOM 695 N N . GLN A 1 88 ? 14.020 -1.766 -20.089 1.00 96.00 88 GLN A N 1
ATOM 696 C CA . GLN A 1 88 ? 14.462 -1.706 -18.691 1.00 96.00 88 GLN A CA 1
ATOM 697 C C . GLN A 1 88 ? 13.669 -0.677 -17.873 1.00 96.00 88 GLN A C 1
ATOM 699 O O . GLN A 1 88 ? 13.224 -0.966 -16.759 1.00 96.00 88 GLN A O 1
ATOM 704 N N . LYS A 1 89 ? 13.446 0.519 -18.434 1.00 95.25 89 LYS A N 1
ATOM 705 C CA . LYS A 1 89 ? 12.634 1.562 -17.790 1.00 95.25 89 LYS A CA 1
ATOM 706 C C . LYS A 1 89 ? 11.172 1.138 -17.653 1.00 95.25 89 LYS A C 1
ATOM 708 O O . LYS A 1 89 ? 10.588 1.346 -16.591 1.00 95.25 89 LYS A O 1
ATOM 713 N N . SER A 1 90 ? 10.600 0.514 -18.682 1.00 96.56 90 SER A N 1
ATOM 714 C CA . SER A 1 90 ? 9.224 0.010 -18.654 1.00 96.56 90 SER A CA 1
ATOM 715 C C . SER A 1 90 ? 9.027 -1.066 -17.590 1.00 96.56 90 SER A C 1
ATOM 717 O O . SER A 1 90 ? 8.053 -0.998 -16.847 1.00 96.56 90 SER A O 1
ATOM 719 N N . LEU A 1 91 ? 9.964 -2.009 -17.445 1.00 95.25 91 LEU A N 1
ATOM 720 C CA . LEU A 1 91 ? 9.891 -3.043 -16.408 1.00 95.25 91 LEU A CA 1
ATOM 721 C C . LEU A 1 91 ? 9.962 -2.440 -14.999 1.00 95.25 91 LEU A C 1
ATOM 723 O O . LEU A 1 91 ? 9.161 -2.784 -14.132 1.00 95.25 91 LEU A O 1
ATOM 727 N N . SER A 1 92 ? 10.882 -1.497 -14.778 1.00 94.12 92 SER A N 1
ATOM 728 C CA . SER A 1 92 ? 10.979 -0.778 -13.502 1.00 94.12 92 SER A CA 1
ATOM 729 C C . SER A 1 92 ? 9.684 -0.018 -13.176 1.00 94.12 92 SER A C 1
ATOM 731 O O . SER A 1 92 ? 9.158 -0.120 -12.066 1.00 94.12 92 SER A O 1
ATOM 733 N N . SER A 1 93 ? 9.107 0.670 -14.166 1.00 94.50 93 SER A N 1
ATOM 734 C CA . SER A 1 93 ? 7.824 1.363 -14.019 1.00 94.50 93 SER A CA 1
ATOM 735 C C . SER A 1 93 ? 6.666 0.402 -13.736 1.00 94.50 93 SER A C 1
ATOM 737 O O . SER A 1 93 ? 5.806 0.720 -12.917 1.00 94.50 93 SER A O 1
ATOM 739 N N . ALA A 1 94 ? 6.635 -0.765 -14.384 1.00 95.94 94 ALA A N 1
ATOM 740 C CA . ALA A 1 94 ? 5.611 -1.784 -14.165 1.00 95.94 94 ALA A CA 1
ATOM 741 C C . ALA A 1 94 ? 5.683 -2.358 -12.743 1.00 95.94 94 ALA A C 1
ATOM 743 O O . ALA A 1 94 ? 4.657 -2.480 -12.077 1.00 95.94 94 ALA A O 1
ATOM 744 N N . ASN A 1 95 ? 6.890 -2.632 -12.241 1.00 94.19 95 ASN A N 1
ATOM 745 C CA . ASN A 1 95 ? 7.091 -3.090 -10.865 1.00 94.19 95 ASN A CA 1
ATOM 746 C C . ASN A 1 95 ? 6.655 -2.033 -9.843 1.00 94.19 95 ASN A C 1
ATOM 748 O O . ASN A 1 95 ? 5.978 -2.361 -8.870 1.00 94.19 95 ASN A O 1
ATOM 752 N N . PHE A 1 96 ? 6.976 -0.759 -10.084 1.00 94.50 96 PHE A N 1
ATOM 753 C CA . PHE A 1 96 ? 6.507 0.334 -9.233 1.00 94.50 96 PHE A CA 1
ATOM 754 C C . PHE A 1 96 ? 4.975 0.439 -9.223 1.00 94.50 96 PHE A C 1
ATOM 756 O O . PHE A 1 96 ? 4.375 0.520 -8.152 1.00 94.50 96 PHE A O 1
ATOM 763 N N . ALA A 1 97 ? 4.339 0.392 -10.398 1.00 95.88 97 ALA A N 1
ATOM 764 C CA . ALA A 1 97 ? 2.884 0.425 -10.514 1.00 95.88 97 ALA A CA 1
ATOM 765 C C . ALA A 1 97 ? 2.228 -0.775 -9.813 1.00 95.88 97 ALA A C 1
ATOM 767 O O . ALA A 1 97 ? 1.245 -0.596 -9.099 1.00 95.88 97 ALA A O 1
ATOM 768 N N . LYS A 1 98 ? 2.806 -1.977 -9.938 1.00 95.56 98 LYS A N 1
ATOM 769 C CA . LYS A 1 98 ? 2.343 -3.176 -9.227 1.00 95.56 98 LYS A CA 1
ATOM 770 C C . LYS A 1 98 ? 2.321 -2.952 -7.716 1.00 95.56 98 LYS A C 1
ATOM 772 O O . LYS A 1 98 ? 1.286 -3.162 -7.092 1.00 95.56 98 LYS A O 1
ATOM 777 N N . SER A 1 99 ? 3.430 -2.498 -7.130 1.00 95.94 99 SER A N 1
ATOM 778 C CA . SER A 1 99 ? 3.482 -2.238 -5.686 1.00 95.94 99 SER A CA 1
ATOM 779 C C . SER A 1 99 ? 2.514 -1.132 -5.262 1.00 95.94 99 SER A C 1
ATOM 781 O O . SER A 1 99 ? 1.889 -1.253 -4.218 1.00 95.94 99 SER A O 1
ATOM 783 N N . GLN A 1 100 ? 2.334 -0.091 -6.080 1.00 96.06 100 GLN A N 1
ATOM 784 C CA . GLN A 1 100 ? 1.373 0.980 -5.807 1.00 96.06 100 GLN A CA 1
ATOM 785 C C . GLN A 1 100 ? -0.076 0.466 -5.750 1.00 96.06 100 GLN A C 1
ATOM 787 O O . GLN A 1 100 ? -0.828 0.872 -4.867 1.00 96.06 100 GLN A O 1
ATOM 792 N N . ILE A 1 101 ? -0.463 -0.423 -6.672 1.00 96.69 101 ILE A N 1
ATOM 793 C CA . ILE A 1 101 ? -1.802 -1.031 -6.709 1.00 96.69 101 ILE A CA 1
ATOM 794 C C . ILE A 1 101 ? -2.012 -1.933 -5.488 1.00 96.69 101 ILE A C 1
ATOM 796 O O . ILE A 1 101 ? -3.050 -1.841 -4.837 1.00 96.69 101 ILE A O 1
ATOM 800 N N . ILE A 1 102 ? -1.017 -2.753 -5.130 1.00 96.50 102 ILE A N 1
ATOM 801 C CA . ILE A 1 102 ? -1.084 -3.592 -3.923 1.00 96.50 102 ILE A CA 1
ATOM 802 C C . ILE A 1 102 ? -1.279 -2.710 -2.684 1.00 96.50 102 ILE A C 1
ATOM 804 O O . ILE A 1 102 ? -2.211 -2.935 -1.920 1.00 96.50 102 ILE A O 1
ATOM 808 N N . SER A 1 103 ? -0.484 -1.649 -2.523 1.00 96.88 103 SER A N 1
ATOM 809 C CA . SER A 1 103 ? -0.629 -0.710 -1.404 1.00 96.88 103 SER A CA 1
ATOM 810 C C . SER A 1 103 ? -2.001 -0.032 -1.353 1.00 96.88 103 SER A C 1
ATOM 812 O O . SER A 1 103 ? -2.532 0.173 -0.264 1.00 96.88 103 SER A O 1
ATOM 814 N N . PHE A 1 104 ? -2.587 0.300 -2.509 1.00 96.94 104 PHE A N 1
ATOM 815 C CA . PHE A 1 104 ? -3.939 0.856 -2.593 1.00 96.94 104 PHE A CA 1
ATOM 816 C C . PHE A 1 104 ? -4.984 -0.122 -2.048 1.00 96.94 104 PHE A C 1
ATOM 818 O O . PHE A 1 104 ? -5.786 0.249 -1.191 1.00 96.94 104 PHE A O 1
ATOM 825 N N . HIS A 1 105 ? -4.938 -1.380 -2.492 1.00 96.75 105 HIS A N 1
ATOM 826 C CA . HIS A 1 105 ? -5.869 -2.404 -2.025 1.00 96.75 105 HIS A CA 1
ATOM 827 C C . HIS A 1 105 ? -5.668 -2.745 -0.546 1.00 96.75 105 HIS A C 1
ATOM 829 O O . HIS A 1 105 ? -6.652 -2.841 0.176 1.00 96.75 105 HIS A O 1
ATOM 835 N N . LEU A 1 106 ? -4.423 -2.825 -0.067 1.00 96.81 106 LEU A N 1
ATOM 836 C CA . LEU A 1 106 ? -4.126 -3.051 1.353 1.00 96.81 106 LEU A CA 1
ATOM 837 C C . LEU A 1 106 ? -4.643 -1.921 2.252 1.00 96.81 106 LEU A C 1
ATOM 839 O O . LEU A 1 106 ? -5.054 -2.175 3.386 1.00 96.81 106 LEU A O 1
ATOM 843 N N . ALA A 1 107 ? -4.600 -0.674 1.774 1.00 97.06 107 ALA A N 1
ATOM 844 C CA . ALA A 1 107 ? -5.146 0.464 2.505 1.00 97.06 107 ALA A CA 1
ATOM 845 C C . ALA A 1 107 ? -6.680 0.422 2.545 1.00 97.06 107 ALA A C 1
ATOM 847 O O . ALA A 1 107 ? -7.265 0.590 3.614 1.00 97.06 107 ALA A O 1
ATOM 848 N N . GLY A 1 108 ? -7.314 0.161 1.396 1.00 96.50 108 GLY A N 1
ATOM 849 C CA . GLY A 1 108 ? -8.769 0.038 1.292 1.00 96.50 108 GLY A CA 1
ATOM 850 C C . GLY A 1 108 ? -9.319 -1.096 2.154 1.00 96.50 108 GLY A C 1
ATOM 851 O O . GLY A 1 108 ? -10.259 -0.890 2.907 1.00 96.50 108 GLY A O 1
ATOM 852 N N . GLU A 1 109 ? -8.677 -2.260 2.130 1.00 96.00 109 GLU A N 1
ATOM 853 C CA . GLU A 1 109 ? -9.058 -3.421 2.938 1.00 96.00 109 GLU A CA 1
ATOM 854 C C . GLU A 1 109 ? -9.117 -3.099 4.443 1.00 96.00 109 GLU A C 1
ATOM 856 O O . GLU A 1 109 ? -10.082 -3.450 5.115 1.00 96.00 109 GLU A O 1
ATOM 861 N N . ALA A 1 110 ? -8.127 -2.376 4.980 1.00 95.62 110 ALA A N 1
ATOM 862 C CA . ALA A 1 110 ? -8.123 -1.997 6.394 1.00 95.62 110 ALA A CA 1
ATOM 863 C C . ALA A 1 110 ? -9.244 -1.006 6.752 1.00 95.62 110 ALA A C 1
ATOM 865 O O . ALA A 1 110 ? -9.804 -1.079 7.846 1.00 95.62 110 ALA A O 1
ATOM 866 N N . ILE A 1 111 ? -9.581 -0.091 5.839 1.00 95.88 111 ILE A N 1
ATOM 867 C CA . ILE A 1 111 ? -10.714 0.828 6.006 1.00 95.88 111 ILE A CA 1
ATOM 868 C C . ILE A 1 111 ? -12.027 0.048 6.018 1.00 95.88 111 ILE A C 1
ATOM 870 O O . ILE A 1 111 ? -12.844 0.253 6.915 1.00 95.88 111 ILE A O 1
ATOM 874 N N . GLU A 1 112 ? -12.221 -0.853 5.054 1.00 96.12 112 GLU A N 1
ATOM 875 C CA . GLU A 1 112 ? -13.433 -1.671 4.976 1.00 96.12 112 GLU A CA 1
ATOM 876 C C . GLU A 1 112 ? -13.571 -2.584 6.192 1.00 96.12 112 GLU A C 1
ATOM 878 O O . GLU A 1 112 ? -14.666 -2.726 6.724 1.00 96.12 112 GLU A O 1
ATOM 883 N N . TYR A 1 113 ? -12.469 -3.132 6.705 1.00 95.69 113 TYR A N 1
ATOM 884 C CA . TYR A 1 113 ? -12.477 -3.903 7.944 1.00 95.69 113 TYR A CA 1
ATOM 885 C C . TYR A 1 113 ? -12.970 -3.076 9.141 1.00 95.69 113 TYR A C 1
ATOM 887 O O . TYR A 1 113 ? -13.845 -3.513 9.890 1.00 95.69 113 TYR A O 1
ATOM 895 N N . ILE A 1 114 ? -12.455 -1.854 9.309 1.00 95.12 114 ILE A N 1
ATOM 896 C CA . ILE A 1 114 ? -12.873 -0.959 10.398 1.00 95.12 114 ILE A CA 1
ATOM 897 C C . ILE A 1 114 ? -14.340 -0.551 10.242 1.00 95.12 114 ILE A C 1
ATOM 899 O O . ILE A 1 114 ? -15.079 -0.515 11.228 1.00 95.12 114 ILE A O 1
ATOM 903 N N . ARG A 1 115 ? -14.783 -0.291 9.007 1.00 94.56 115 ARG A N 1
ATOM 904 C CA . ARG A 1 115 ? -16.191 -0.021 8.704 1.00 94.56 115 ARG A CA 1
ATOM 905 C C . ARG A 1 115 ? -17.069 -1.226 9.046 1.00 94.56 115 ARG A C 1
ATOM 907 O O . ARG A 1 115 ? -18.064 -1.052 9.737 1.00 94.56 115 ARG A O 1
ATOM 914 N N . ASN A 1 116 ? -16.651 -2.433 8.670 1.00 94.56 116 ASN A N 1
ATOM 915 C CA . ASN A 1 116 ? -17.356 -3.673 8.978 1.00 94.56 116 ASN A CA 1
ATOM 916 C C . ASN A 1 116 ? -17.479 -3.913 10.492 1.00 94.56 116 ASN A C 1
ATOM 918 O O . ASN A 1 116 ? -18.560 -4.256 10.961 1.00 94.56 116 ASN A O 1
ATOM 922 N N . LYS A 1 117 ? -16.420 -3.671 11.280 1.00 94.19 117 LYS A N 1
ATOM 923 C CA . LYS A 1 117 ? -16.498 -3.733 12.753 1.00 94.19 117 LYS A CA 1
ATOM 924 C C . LYS A 1 117 ? -17.509 -2.730 13.307 1.00 94.19 117 LYS A C 1
ATOM 926 O O . LYS A 1 117 ? -18.359 -3.098 14.109 1.00 94.19 117 LYS A O 1
ATOM 931 N N . ARG A 1 118 ? -17.465 -1.484 12.833 1.00 93.06 118 ARG A N 1
ATOM 932 C CA . ARG A 1 118 ? -18.388 -0.416 13.242 1.00 93.06 118 ARG A CA 1
ATOM 933 C C . ARG A 1 118 ? -19.847 -0.739 12.919 1.00 93.06 118 ARG A C 1
ATOM 935 O O . ARG A 1 118 ? -20.701 -0.605 13.790 1.00 93.06 118 ARG A O 1
ATOM 942 N N . ASP A 1 119 ? -20.122 -1.171 11.690 1.00 94.25 119 ASP A N 1
ATOM 943 C CA . ASP A 1 119 ? -21.457 -1.585 11.245 1.00 94.25 119 ASP A CA 1
ATOM 944 C C . ASP A 1 119 ? -21.945 -2.806 12.038 1.00 94.25 119 ASP A C 1
ATOM 946 O O . ASP A 1 119 ? -23.069 -2.809 12.540 1.00 94.25 119 ASP A O 1
ATOM 950 N N . GLY A 1 120 ? -21.084 -3.811 12.229 1.00 94.12 120 GLY A N 1
ATOM 951 C CA . GLY A 1 120 ? -21.385 -4.998 13.031 1.00 94.12 120 GLY A CA 1
ATOM 952 C C . GLY A 1 120 ? -21.732 -4.661 14.482 1.00 94.12 120 GLY A C 1
ATOM 953 O O . GLY A 1 120 ? -22.696 -5.196 15.028 1.00 94.12 120 GLY A O 1
ATOM 954 N N . ASN A 1 121 ? -21.013 -3.719 15.092 1.00 93.81 121 ASN A N 1
ATOM 955 C CA . ASN A 1 121 ? -21.307 -3.235 16.439 1.00 93.81 121 ASN A CA 1
ATOM 956 C C . ASN A 1 121 ? -22.680 -2.554 16.517 1.00 93.81 121 ASN A C 1
ATOM 958 O O . ASN A 1 121 ? -23.454 -2.835 17.434 1.00 93.81 121 ASN A O 1
ATOM 962 N N . THR A 1 122 ? -23.009 -1.704 15.534 1.00 91.88 122 THR A N 1
ATOM 963 C CA . THR A 1 122 ? -24.327 -1.061 15.439 1.00 91.88 122 THR A CA 1
ATOM 964 C C . THR A 1 122 ? -25.445 -2.100 15.299 1.00 91.88 122 THR A C 1
ATOM 966 O O . THR A 1 122 ? -26.458 -1.990 15.987 1.00 91.88 122 THR A O 1
ATOM 969 N N . LEU A 1 123 ? -25.256 -3.135 14.471 1.00 93.12 123 LEU A N 1
ATOM 970 C CA . LEU A 1 123 ? -26.235 -4.217 14.287 1.00 93.12 123 LEU A CA 1
ATOM 971 C C . LEU A 1 123 ? -26.448 -5.055 15.556 1.00 93.12 123 LEU A C 1
ATOM 973 O O . LEU A 1 123 ? -27.564 -5.495 15.818 1.00 93.12 123 LEU A O 1
ATOM 977 N N . ASN A 1 124 ? -25.398 -5.248 16.355 1.00 93.75 124 ASN A N 1
ATOM 978 C CA . ASN A 1 124 ? -25.456 -5.996 17.612 1.00 93.75 124 ASN A CA 1
ATOM 979 C C . ASN A 1 124 ? -25.952 -5.159 18.807 1.00 93.75 124 ASN A C 1
ATOM 981 O O . ASN A 1 124 ? -26.080 -5.690 19.909 1.00 93.75 124 ASN A O 1
ATOM 985 N N . GLY A 1 125 ? -26.220 -3.861 18.618 1.00 90.88 125 GLY A N 1
ATOM 986 C CA . GLY A 1 125 ? -26.685 -2.967 19.684 1.00 90.88 125 GLY A CA 1
ATOM 987 C C . GLY A 1 125 ? -25.636 -2.671 20.763 1.00 90.88 125 GLY A C 1
ATOM 988 O O . GLY A 1 125 ? -25.998 -2.288 21.875 1.00 90.88 125 GLY A O 1
ATOM 989 N N . ILE A 1 126 ? -24.349 -2.855 20.454 1.00 93.00 126 ILE A N 1
ATOM 990 C CA . ILE A 1 126 ? -23.222 -2.521 21.337 1.00 93.00 126 ILE A CA 1
ATOM 991 C C . ILE A 1 126 ? -22.591 -1.182 20.928 1.00 93.00 126 ILE A C 1
ATOM 993 O O . ILE A 1 126 ? -22.988 -0.567 19.936 1.00 93.00 126 ILE A O 1
ATOM 997 N N . SER A 1 127 ? -21.610 -0.697 21.699 1.00 91.38 127 SER A N 1
ATOM 998 C CA . SER A 1 127 ? -20.902 0.547 21.362 1.00 91.38 127 SER A CA 1
ATOM 999 C C . SER A 1 127 ? -20.290 0.456 19.963 1.00 91.38 127 SER A C 1
ATOM 1001 O O . SER A 1 127 ? -19.532 -0.465 19.676 1.00 91.38 127 SER A O 1
ATOM 1003 N N . TRP A 1 128 ? -20.552 1.442 19.103 1.00 90.50 128 TRP A N 1
ATOM 1004 C CA . TRP A 1 128 ? -20.049 1.465 17.722 1.00 90.50 128 TRP A CA 1
ATOM 1005 C C . TRP A 1 128 ? -18.512 1.448 17.623 1.00 90.50 128 TRP A C 1
ATOM 1007 O O . TRP A 1 128 ? -17.957 1.049 16.601 1.00 90.50 128 TRP A O 1
ATOM 1017 N N . THR A 1 129 ? -17.825 1.845 18.698 1.00 90.81 129 THR A N 1
ATOM 1018 C CA . THR A 1 129 ? -16.359 1.858 18.832 1.00 90.81 129 THR A CA 1
ATOM 1019 C C . THR A 1 129 ? -15.783 0.610 19.505 1.00 90.81 129 THR A C 1
ATOM 1021 O O . THR A 1 129 ? -14.571 0.552 19.735 1.00 90.81 129 THR A O 1
ATOM 1024 N N . ASP A 1 130 ? -16.620 -0.375 19.843 1.00 91.81 130 ASP A N 1
ATOM 1025 C CA . ASP A 1 130 ? -16.165 -1.609 20.480 1.00 91.81 130 ASP A CA 1
ATOM 1026 C C . ASP A 1 130 ? -15.175 -2.366 19.583 1.00 91.81 130 ASP A C 1
ATOM 1028 O O . ASP A 1 130 ? -15.315 -2.413 18.359 1.00 91.81 130 ASP A O 1
ATOM 1032 N N . GLY A 1 131 ? -14.096 -2.869 20.178 1.00 88.25 131 GLY A N 1
ATOM 1033 C CA . GLY A 1 131 ? -12.975 -3.455 19.439 1.00 88.25 131 GLY A CA 1
ATOM 1034 C C . GLY A 1 131 ? -12.111 -2.466 18.639 1.00 88.25 131 GLY A C 1
ATOM 1035 O O . GLY A 1 131 ? -11.106 -2.885 18.084 1.00 88.25 131 GLY A O 1
ATOM 1036 N N . LEU A 1 132 ? -12.432 -1.166 18.585 1.00 90.62 132 LEU A N 1
ATOM 1037 C CA . LEU A 1 132 ? -11.593 -0.132 17.945 1.00 90.62 132 LEU A CA 1
ATOM 1038 C C . LEU A 1 132 ? -10.907 0.792 18.961 1.00 90.62 132 LEU A C 1
ATOM 1040 O O . LEU A 1 132 ? -9.957 1.502 18.621 1.00 90.62 132 LEU A O 1
ATOM 1044 N N . SER A 1 133 ? -11.389 0.794 20.204 1.00 87.12 133 SER A N 1
ATOM 1045 C CA . SER A 1 133 ? -10.970 1.696 21.281 1.00 87.12 133 SER A CA 1
ATOM 1046 C C . SER A 1 133 ? -9.472 1.632 21.595 1.00 87.12 133 SER A C 1
ATOM 1048 O O . SER A 1 133 ? -8.857 2.670 21.835 1.00 87.12 133 SER A O 1
ATOM 1050 N N . GLU A 1 134 ? -8.856 0.450 21.507 1.00 86.25 134 GLU A N 1
ATOM 1051 C CA . GLU A 1 134 ? -7.417 0.242 21.738 1.00 86.25 134 GLU A CA 1
ATOM 1052 C C . GLU A 1 134 ? -6.524 0.995 20.739 1.00 86.25 134 GLU A C 1
ATOM 1054 O O . GLU A 1 134 ? -5.359 1.291 21.022 1.00 86.25 134 GLU A O 1
ATOM 1059 N N . CYS A 1 135 ? -7.096 1.351 19.588 1.00 90.00 135 CYS A N 1
ATOM 1060 C CA . CYS A 1 135 ? -6.421 2.006 18.476 1.00 90.00 135 CYS A CA 1
ATOM 1061 C C . CYS A 1 135 ? -6.722 3.494 18.355 1.00 90.00 135 CYS A C 1
ATOM 1063 O O . CYS A 1 135 ? -6.141 4.175 17.506 1.00 90.00 135 CYS A O 1
ATOM 1065 N N . ILE A 1 136 ? -7.590 4.027 19.215 1.00 91.62 136 ILE A N 1
ATOM 1066 C CA . ILE A 1 136 ? -7.875 5.458 19.253 1.00 91.62 136 ILE A CA 1
ATOM 1067 C C . ILE A 1 136 ? -6.675 6.184 19.873 1.00 91.62 136 ILE A C 1
ATOM 1069 O O . ILE A 1 136 ? -6.275 5.932 21.007 1.00 91.62 136 ILE A O 1
ATOM 1073 N N . GLY A 1 137 ? -6.083 7.102 19.109 1.00 89.44 137 GLY A N 1
ATOM 1074 C CA . GLY A 1 137 ? -4.907 7.878 19.504 1.00 89.44 137 GLY A CA 1
ATOM 1075 C C . GLY A 1 137 ? -3.582 7.116 19.410 1.00 89.44 137 GLY A C 1
ATOM 1076 O O . GLY A 1 137 ? -2.552 7.655 19.814 1.00 89.44 137 GLY A O 1
ATOM 1077 N N . LYS A 1 138 ? -3.585 5.890 18.874 1.00 92.12 138 LYS A N 1
ATOM 1078 C CA . LYS A 1 138 ? -2.404 5.026 18.763 1.00 92.12 138 LYS A CA 1
ATOM 1079 C C . LYS A 1 138 ? -2.261 4.461 17.348 1.00 92.12 138 LYS A C 1
ATOM 1081 O O . LYS A 1 138 ? -3.169 4.566 16.526 1.00 92.12 138 LYS A O 1
ATOM 1086 N N . LYS A 1 139 ? -1.092 3.887 17.058 1.00 93.69 139 LYS A N 1
ATOM 1087 C CA . LYS A 1 139 ? -0.835 3.146 15.817 1.00 93.69 139 LYS A CA 1
ATOM 1088 C C . LYS A 1 139 ? -1.218 1.689 16.015 1.00 93.69 139 LYS A C 1
ATOM 1090 O O . LYS A 1 139 ? -0.828 1.099 17.020 1.00 93.69 139 LYS A O 1
ATOM 1095 N N . CYS A 1 140 ? -1.918 1.120 15.046 1.00 94.38 140 CYS A N 1
ATOM 1096 C CA . CYS A 1 140 ? -2.371 -0.259 15.092 1.00 94.38 140 CYS A CA 1
ATOM 1097 C C . CYS A 1 140 ? -2.093 -1.027 13.809 1.00 94.38 140 CYS A C 1
ATOM 1099 O O . CYS A 1 140 ? -2.048 -0.463 12.711 1.00 94.38 140 CYS A O 1
ATOM 1101 N N . ALA A 1 141 ? -1.949 -2.336 13.988 1.00 93.88 141 ALA A N 1
ATOM 1102 C CA . ALA A 1 141 ? -1.929 -3.328 12.936 1.00 93.88 141 ALA A CA 1
ATOM 1103 C C . ALA A 1 141 ? -3.308 -3.992 12.872 1.00 93.88 141 ALA A C 1
ATOM 1105 O O . ALA A 1 141 ? -3.858 -4.421 13.887 1.00 93.88 141 ALA A O 1
ATOM 1106 N N . VAL A 1 142 ? -3.867 -4.046 11.666 1.00 93.69 142 VAL A N 1
ATOM 1107 C CA . VAL A 1 142 ? -5.136 -4.721 11.380 1.00 93.69 142 VAL A CA 1
ATOM 1108 C C . VAL A 1 142 ? -4.824 -6.041 10.693 1.00 93.69 142 VAL A C 1
ATOM 1110 O O . VAL A 1 142 ? -4.138 -6.037 9.665 1.00 93.69 142 VAL A O 1
ATOM 1113 N N . ASP A 1 143 ? -5.346 -7.135 11.236 1.00 92.56 143 ASP A N 1
ATOM 1114 C CA . ASP A 1 143 ? -5.353 -8.454 10.615 1.00 92.56 143 ASP A CA 1
ATOM 1115 C C . ASP A 1 143 ? -6.783 -8.838 10.235 1.00 92.56 143 ASP A C 1
ATOM 1117 O O . ASP A 1 143 ? -7.611 -9.172 11.083 1.00 92.56 143 ASP A O 1
ATOM 1121 N N . VAL A 1 144 ? -7.065 -8.788 8.938 1.00 91.38 144 VAL A N 1
ATOM 1122 C CA . VAL A 1 144 ? -8.398 -9.073 8.400 1.00 91.38 144 VAL A CA 1
ATOM 1123 C C . VAL A 1 144 ? -8.674 -10.575 8.369 1.00 91.38 144 VAL A C 1
ATOM 1125 O O . VAL A 1 144 ? -9.819 -10.987 8.517 1.00 91.38 144 VAL A O 1
ATOM 1128 N N . VAL A 1 145 ? -7.635 -11.404 8.227 1.00 90.12 145 VAL A N 1
ATOM 1129 C CA . VAL A 1 145 ? -7.773 -12.864 8.119 1.00 90.12 145 VAL A CA 1
ATOM 1130 C C . VAL A 1 145 ? -8.129 -13.467 9.472 1.00 90.12 145 VAL A C 1
ATOM 1132 O O . VAL A 1 145 ? -8.978 -14.350 9.552 1.00 90.12 145 VAL A O 1
ATOM 1135 N N . ASN A 1 146 ? -7.507 -12.958 10.535 1.00 89.12 146 ASN A N 1
ATOM 1136 C CA . ASN A 1 146 ? -7.758 -13.408 11.902 1.00 89.12 146 ASN A CA 1
ATOM 1137 C C . ASN A 1 146 ? -8.835 -12.585 12.632 1.00 89.12 146 ASN A C 1
ATOM 1139 O O . ASN A 1 146 ? -9.094 -12.851 13.801 1.00 89.12 146 ASN A O 1
ATOM 1143 N N . ASP A 1 147 ? -9.443 -11.594 11.972 1.00 90.81 147 ASP A N 1
ATOM 1144 C CA . ASP A 1 147 ? -10.437 -10.683 12.559 1.00 90.81 147 ASP A CA 1
ATOM 1145 C C . ASP A 1 147 ? -9.939 -9.982 13.842 1.00 90.81 147 ASP A C 1
ATOM 1147 O O . ASP A 1 147 ? -10.667 -9.814 14.825 1.00 90.81 147 ASP A O 1
ATOM 1151 N N . THR A 1 148 ? -8.666 -9.567 13.843 1.00 90.69 148 THR A N 1
ATOM 1152 C CA . THR A 1 148 ? -8.040 -8.898 14.991 1.00 90.69 148 THR A CA 1
ATOM 1153 C C . THR A 1 148 ? -7.487 -7.527 14.638 1.00 90.69 148 THR A C 1
ATOM 1155 O O . THR A 1 148 ? -7.037 -7.244 13.527 1.00 90.69 148 THR A O 1
ATOM 1158 N N . ILE A 1 149 ? -7.505 -6.642 15.627 1.00 91.81 149 ILE A N 1
ATOM 1159 C CA . ILE A 1 149 ? -6.788 -5.375 15.592 1.00 91.81 149 ILE A CA 1
ATOM 1160 C C . ILE A 1 149 ? -5.918 -5.313 16.839 1.00 91.81 149 ILE A C 1
ATOM 1162 O O . ILE A 1 149 ? -6.361 -5.661 17.928 1.00 91.81 149 ILE A O 1
ATOM 1166 N N . SER A 1 150 ? -4.656 -4.937 16.667 1.00 91.69 150 SER A N 1
ATOM 1167 C CA . SER A 1 150 ? -3.687 -4.918 17.758 1.00 91.69 150 SER A CA 1
ATOM 1168 C C . SER A 1 150 ? -2.909 -3.615 17.764 1.00 91.69 150 SER A C 1
ATOM 1170 O O . SER A 1 150 ? -2.515 -3.083 16.720 1.00 91.69 150 SER A O 1
ATOM 1172 N N . GLN A 1 151 ? -2.688 -3.087 18.964 1.00 92.69 151 GLN A N 1
ATOM 1173 C CA . GLN A 1 151 ? -1.867 -1.905 19.148 1.00 92.69 151 GLN A CA 1
ATOM 1174 C C . GLN A 1 151 ? -0.402 -2.211 18.828 1.00 92.69 151 GLN A C 1
ATOM 1176 O O . GLN A 1 151 ? 0.175 -3.179 19.318 1.00 92.69 151 GLN A O 1
ATOM 1181 N N . CYS A 1 152 ? 0.228 -1.332 18.056 1.00 90.88 152 CYS A N 1
ATOM 1182 C CA . CYS A 1 152 ? 1.666 -1.365 17.846 1.00 90.88 152 CYS A CA 1
ATOM 1183 C C . CYS A 1 152 ? 2.386 -0.739 19.051 1.00 90.88 152 CYS A C 1
ATOM 1185 O O . CYS A 1 152 ? 1.914 0.250 19.623 1.00 90.88 152 CYS A O 1
ATOM 1187 N N . SER A 1 153 ? 3.542 -1.292 19.426 1.00 82.25 153 SER A N 1
ATOM 1188 C CA . SER A 1 153 ? 4.360 -0.764 20.527 1.00 82.25 153 SER A CA 1
ATOM 1189 C C . SER A 1 153 ? 5.051 0.547 20.125 1.00 82.25 153 SER A C 1
ATOM 1191 O O . SER A 1 153 ? 4.651 1.617 20.570 1.00 82.25 153 SER A O 1
ATOM 1193 N N . GLU A 1 154 ? 6.044 0.474 19.230 1.00 78.94 154 GLU A N 1
ATOM 1194 C CA . GLU A 1 154 ? 6.735 1.642 18.648 1.00 78.94 154 GLU A CA 1
ATOM 1195 C C . GLU A 1 154 ? 6.555 1.690 17.126 1.00 78.94 154 GLU A C 1
ATOM 1197 O O . GLU A 1 154 ? 6.141 2.706 16.568 1.00 78.94 154 GLU A O 1
ATOM 1202 N N . ASN A 1 155 ? 6.797 0.555 16.464 1.00 86.62 155 ASN A N 1
ATOM 1203 C CA . ASN A 1 155 ? 6.591 0.362 15.034 1.00 86.62 155 ASN A CA 1
ATOM 1204 C C . ASN A 1 155 ? 5.670 -0.834 14.804 1.00 86.62 155 ASN A C 1
ATOM 1206 O O . ASN A 1 155 ? 5.800 -1.861 15.470 1.00 86.62 155 ASN A O 1
ATOM 1210 N N . CYS A 1 156 ? 4.751 -0.708 13.849 1.00 90.75 156 CYS A N 1
ATOM 1211 C CA . CYS A 1 156 ? 3.921 -1.833 13.446 1.00 90.75 156 CYS A CA 1
ATOM 1212 C C . CYS A 1 156 ? 4.755 -2.854 12.659 1.00 90.75 156 CYS A C 1
ATOM 1214 O O . CYS A 1 156 ? 5.596 -2.446 11.847 1.00 90.75 156 CYS A O 1
ATOM 1216 N N . PRO A 1 157 ? 4.536 -4.163 12.873 1.00 92.00 157 PRO A N 1
ATOM 1217 C CA . PRO A 1 157 ? 5.214 -5.199 12.109 1.00 92.00 157 PRO A CA 1
ATOM 1218 C C . PRO A 1 157 ? 4.814 -5.137 10.631 1.00 92.00 157 PRO A C 1
ATOM 1220 O O . PRO A 1 157 ? 3.671 -4.815 10.291 1.00 92.00 157 PRO A O 1
ATOM 1223 N N . ASN A 1 158 ? 5.754 -5.476 9.746 1.00 93.44 158 ASN A N 1
ATOM 1224 C CA . ASN A 1 158 ? 5.457 -5.623 8.321 1.00 93.44 158 ASN A CA 1
ATOM 1225 C C . ASN A 1 158 ? 4.401 -6.713 8.109 1.00 93.44 158 ASN A C 1
ATOM 1227 O O . ASN A 1 158 ? 4.409 -7.727 8.807 1.00 93.44 158 ASN A O 1
ATOM 1231 N N . LEU A 1 159 ? 3.538 -6.519 7.111 1.00 94.50 159 LEU A N 1
ATOM 1232 C CA . LEU A 1 159 ? 2.573 -7.536 6.702 1.00 94.50 159 LEU A CA 1
ATOM 1233 C C . LEU A 1 159 ? 3.314 -8.775 6.204 1.00 94.50 159 LEU A C 1
ATOM 1235 O O . LEU A 1 159 ? 4.344 -8.661 5.532 1.00 94.50 159 LEU A O 1
ATOM 1239 N N . GLN A 1 160 ? 2.772 -9.950 6.487 1.00 95.69 160 GLN A N 1
ATOM 1240 C CA . GLN A 1 160 ? 3.238 -11.204 5.911 1.00 95.69 160 GLN A CA 1
ATOM 1241 C C . GLN A 1 160 ? 2.364 -11.578 4.713 1.00 95.69 160 GLN A C 1
ATOM 1243 O O . GLN A 1 160 ? 1.240 -11.095 4.584 1.00 95.69 160 GLN A O 1
ATOM 1248 N N . PHE A 1 161 ? 2.902 -12.399 3.819 1.00 95.25 161 PHE A N 1
ATOM 1249 C CA . PHE A 1 161 ? 2.231 -12.875 2.621 1.00 95.25 161 PHE A CA 1
ATOM 1250 C C . PHE A 1 161 ? 2.107 -14.396 2.649 1.00 95.25 161 PHE A C 1
ATOM 1252 O O . PHE A 1 161 ? 3.101 -15.112 2.801 1.00 95.25 161 PHE A O 1
ATOM 1259 N N . ASP A 1 162 ? 0.882 -14.872 2.464 1.00 94.69 162 ASP A N 1
ATOM 1260 C CA . ASP A 1 162 ? 0.578 -16.281 2.273 1.00 94.69 162 ASP A CA 1
ATOM 1261 C C . ASP A 1 162 ? 0.729 -16.654 0.799 1.00 94.69 162 ASP A C 1
ATOM 1263 O O . ASP A 1 162 ? -0.077 -16.257 -0.045 1.00 94.69 162 ASP A O 1
ATOM 1267 N N . SER A 1 163 ? 1.746 -17.448 0.473 1.00 92.06 163 SER A N 1
ATOM 1268 C CA . SER A 1 163 ? 1.952 -17.922 -0.896 1.00 92.06 163 SER A CA 1
ATOM 1269 C C . SER A 1 163 ? 0.940 -18.989 -1.332 1.00 92.06 163 SER A C 1
ATOM 1271 O O . SER A 1 163 ? 0.781 -19.189 -2.536 1.00 92.06 163 SER A O 1
ATOM 1273 N N . ALA A 1 164 ? 0.242 -19.643 -0.395 1.00 92.00 164 ALA A N 1
ATOM 1274 C CA . ALA A 1 164 ? -0.749 -20.671 -0.700 1.00 92.00 164 ALA A CA 1
ATOM 1275 C C . ALA A 1 164 ? -2.101 -20.065 -1.100 1.00 92.00 164 ALA A C 1
ATOM 1277 O O . ALA A 1 164 ? -2.687 -20.487 -2.096 1.00 92.00 164 ALA A O 1
ATOM 1278 N N . ASN A 1 165 ? -2.576 -19.063 -0.353 1.00 90.62 165 ASN A N 1
ATOM 1279 C CA . ASN A 1 165 ? -3.893 -18.451 -0.574 1.00 90.62 165 ASN A CA 1
ATOM 1280 C C . ASN A 1 165 ? -3.838 -17.041 -1.188 1.00 90.62 165 ASN A C 1
ATOM 1282 O O . ASN A 1 165 ? -4.856 -16.527 -1.645 1.00 90.62 165 ASN A O 1
ATOM 1286 N N . GLY A 1 166 ? -2.663 -16.405 -1.228 1.00 90.50 166 GLY A N 1
ATOM 1287 C CA . GLY A 1 166 ? -2.488 -15.063 -1.787 1.00 90.50 166 GLY A C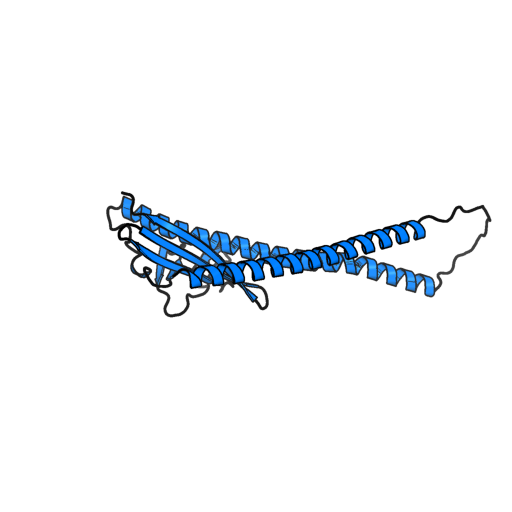A 1
ATOM 1288 C C . GLY A 1 166 ? -2.955 -13.925 -0.874 1.00 90.50 166 GLY A C 1
ATOM 1289 O O . GLY A 1 166 ? -3.223 -12.829 -1.370 1.00 90.50 166 GLY A O 1
ATOM 1290 N N . PHE A 1 167 ? -3.059 -14.162 0.435 1.00 91.81 167 PHE A N 1
ATOM 1291 C CA . PHE A 1 167 ? -3.492 -13.163 1.415 1.00 91.81 167 PHE A CA 1
ATOM 1292 C C . PHE A 1 167 ? -2.325 -12.403 2.048 1.00 91.81 167 PHE A C 1
ATOM 1294 O O . PHE A 1 167 ? -1.202 -12.900 2.135 1.00 91.81 167 PHE A O 1
ATOM 1301 N N . TYR A 1 168 ? -2.619 -11.193 2.526 1.00 94.38 168 TYR A N 1
ATOM 1302 C CA . TYR A 1 168 ? -1.721 -10.401 3.361 1.00 94.38 168 TYR A CA 1
ATOM 1303 C C . TYR A 1 168 ? -2.289 -10.309 4.779 1.00 94.38 168 TYR A C 1
ATOM 1305 O O . TYR A 1 168 ? -3.466 -10.011 4.951 1.00 94.38 168 TYR A O 1
ATOM 1313 N N . GLY A 1 169 ? -1.464 -10.546 5.796 1.00 93.00 169 GLY A N 1
ATOM 1314 C CA . GLY A 1 169 ? -1.921 -10.630 7.188 1.00 93.00 169 GLY A CA 1
ATOM 1315 C C . GLY A 1 169 ? -0.802 -11.047 8.136 1.00 93.00 169 GLY A C 1
ATOM 1316 O O . GLY A 1 169 ? 0.372 -10.826 7.822 1.00 93.00 169 GLY A O 1
ATOM 1317 N N . TYR A 1 170 ? -1.159 -11.642 9.275 1.00 91.75 170 TYR A N 1
ATOM 1318 C CA . TYR A 1 170 ? -0.205 -12.155 10.260 1.00 91.75 170 TYR A CA 1
ATOM 1319 C C . TYR A 1 170 ? -0.500 -13.629 10.561 1.00 91.75 170 TYR A C 1
ATOM 1321 O O . TYR A 1 170 ? -1.265 -13.977 11.457 1.00 91.75 170 TYR A O 1
ATOM 1329 N N . GLY A 1 171 ? 0.100 -14.515 9.769 1.00 87.12 171 GLY A N 1
ATOM 1330 C CA . GLY A 1 171 ? -0.114 -15.956 9.851 1.00 87.12 171 GLY A CA 1
ATOM 1331 C C . GLY A 1 171 ? 1.121 -16.714 10.327 1.00 87.12 171 GLY A C 1
ATOM 1332 O O . GLY A 1 171 ? 2.266 -16.296 10.145 1.00 87.12 171 GLY A O 1
ATOM 1333 N N . SER A 1 172 ? 0.901 -17.891 10.908 1.00 86.88 172 SER A N 1
ATOM 1334 C CA . SER A 1 172 ? 1.990 -18.828 11.183 1.00 86.88 172 SER A CA 1
ATOM 1335 C C . SER A 1 172 ? 2.573 -19.355 9.869 1.00 86.88 172 SER A C 1
ATOM 1337 O O . SER A 1 172 ? 1.822 -19.830 9.019 1.00 86.88 172 SER A O 1
ATOM 1339 N N . ASN A 1 173 ? 3.901 -19.343 9.733 1.00 88.31 173 ASN A N 1
ATOM 1340 C CA . ASN A 1 173 ? 4.630 -19.790 8.534 1.00 88.31 173 ASN A CA 1
ATOM 1341 C C . ASN A 1 173 ? 4.393 -18.936 7.274 1.00 88.31 173 ASN A C 1
ATOM 1343 O O . ASN A 1 173 ? 4.566 -19.429 6.162 1.00 88.31 173 ASN A O 1
ATOM 1347 N N . TRP A 1 174 ? 3.985 -17.674 7.427 1.00 93.81 174 TRP A N 1
ATOM 1348 C CA . TRP A 1 174 ? 3.869 -16.744 6.302 1.00 93.81 174 TRP A CA 1
ATOM 1349 C C . TRP A 1 174 ? 5.171 -15.968 6.095 1.00 93.81 174 TRP A C 1
ATOM 1351 O O . TRP A 1 174 ? 5.885 -15.646 7.048 1.00 93.81 174 TRP A O 1
ATOM 1361 N N . GLU A 1 175 ? 5.466 -15.632 4.842 1.00 94.38 175 GLU A N 1
ATOM 1362 C CA . GLU A 1 175 ? 6.701 -14.940 4.471 1.00 94.38 175 GLU A CA 1
ATOM 1363 C C . GLU A 1 175 ? 6.584 -13.438 4.736 1.00 94.38 175 GLU A C 1
ATOM 1365 O O . GLU A 1 175 ? 5.567 -12.816 4.431 1.00 94.38 175 GLU A O 1
ATOM 1370 N N . SER A 1 176 ? 7.629 -12.813 5.282 1.00 93.69 176 SER A N 1
ATOM 1371 C CA . SER A 1 176 ? 7.604 -11.366 5.525 1.00 93.69 176 SER A CA 1
ATOM 1372 C C . SER A 1 176 ? 7.568 -10.593 4.203 1.00 93.69 176 SER A C 1
ATOM 1374 O O . SER A 1 176 ? 8.412 -10.788 3.327 1.00 93.69 176 SER A O 1
ATOM 1376 N N . SER A 1 177 ? 6.595 -9.691 4.052 1.00 94.25 177 SER A N 1
ATOM 1377 C CA . SER A 1 177 ? 6.473 -8.853 2.862 1.00 94.25 177 SER A CA 1
ATOM 1378 C C . SER A 1 177 ? 7.211 -7.516 3.017 1.00 94.25 177 SER A C 1
ATOM 1380 O O . SER A 1 177 ? 7.583 -7.081 4.109 1.00 94.25 177 SER A O 1
ATOM 1382 N N . MET A 1 178 ? 7.393 -6.816 1.893 1.00 94.00 178 MET A N 1
ATOM 1383 C CA . MET A 1 178 ? 7.964 -5.464 1.874 1.00 94.00 178 MET A CA 1
ATOM 1384 C C . MET A 1 178 ? 6.984 -4.364 2.313 1.00 94.00 178 MET A C 1
ATOM 1386 O O . MET A 1 178 ? 7.387 -3.201 2.368 1.00 94.00 178 MET A O 1
ATOM 1390 N N . PHE A 1 179 ? 5.710 -4.701 2.543 1.00 96.19 179 PHE A N 1
ATOM 1391 C CA . PHE A 1 179 ? 4.659 -3.740 2.859 1.00 96.19 179 PHE A CA 1
ATOM 1392 C C . PHE A 1 179 ? 4.485 -3.613 4.370 1.00 96.19 179 PHE A C 1
ATOM 1394 O O . PHE A 1 179 ? 4.337 -4.601 5.088 1.00 96.19 179 PHE A O 1
ATOM 1401 N N . ASN A 1 180 ? 4.453 -2.377 4.849 1.00 95.56 180 ASN A N 1
ATOM 1402 C CA . ASN A 1 180 ? 4.110 -2.045 6.222 1.00 95.56 180 ASN A CA 1
ATOM 1403 C C . ASN A 1 180 ? 2.839 -1.198 6.211 1.00 95.56 180 ASN A C 1
ATOM 1405 O O . ASN A 1 180 ? 2.827 -0.117 5.617 1.00 95.56 180 ASN A O 1
ATOM 1409 N N . ARG A 1 181 ? 1.772 -1.710 6.828 1.00 95.75 181 ARG A N 1
ATOM 1410 C CA . ARG A 1 181 ? 0.474 -1.043 6.944 1.00 95.75 181 ARG A CA 1
ATOM 1411 C C . ARG A 1 181 ? 0.288 -0.577 8.380 1.00 95.75 181 ARG A C 1
ATOM 1413 O O . ARG A 1 181 ? 0.305 -1.384 9.301 1.00 95.75 181 ARG A O 1
ATOM 1420 N N . VAL A 1 182 ? 0.060 0.718 8.542 1.00 95.69 182 VAL A N 1
ATOM 1421 C CA . VAL A 1 182 ? -0.211 1.356 9.827 1.00 95.69 182 VAL A CA 1
ATOM 1422 C C . VAL A 1 182 ? -1.585 1.990 9.769 1.00 95.69 182 VAL A C 1
ATOM 1424 O O . VAL A 1 182 ? -1.884 2.738 8.836 1.00 95.69 182 VAL A O 1
ATOM 1427 N N . VAL A 1 183 ? -2.402 1.717 10.781 1.00 95.94 183 VAL A N 1
ATOM 1428 C CA . VAL A 1 183 ? -3.699 2.361 10.954 1.00 95.94 183 VAL A CA 1
ATOM 1429 C C . VAL A 1 183 ? -3.663 3.273 12.170 1.00 95.94 183 VAL A C 1
ATOM 1431 O O . VAL A 1 183 ? -3.248 2.864 13.251 1.00 95.94 183 VAL A O 1
ATOM 1434 N N . GLU A 1 184 ? -4.092 4.516 11.989 1.00 94.75 184 GLU A N 1
ATOM 1435 C CA . GLU A 1 184 ? -4.260 5.499 13.054 1.00 94.75 184 GLU A CA 1
ATOM 1436 C C . GLU A 1 184 ? -5.726 5.915 13.120 1.00 94.75 184 GLU A C 1
ATOM 1438 O O . GLU A 1 184 ? -6.261 6.466 12.156 1.00 94.75 184 GLU A O 1
ATOM 1443 N N . ILE A 1 185 ? -6.364 5.695 14.267 1.00 95.00 185 ILE A N 1
ATOM 1444 C CA . ILE A 1 185 ? -7.729 6.158 14.522 1.00 95.00 185 ILE A CA 1
ATOM 1445 C C . ILE A 1 185 ? -7.645 7.368 15.447 1.00 95.00 185 ILE A C 1
ATOM 1447 O O . ILE A 1 185 ? -6.990 7.326 16.486 1.00 95.00 185 ILE A O 1
ATOM 1451 N N . LYS A 1 186 ? -8.286 8.475 15.084 1.00 94.44 186 LYS A N 1
ATOM 1452 C CA . LYS A 1 186 ? -8.328 9.702 15.888 1.00 94.44 186 LYS A CA 1
ATOM 1453 C C . LYS A 1 186 ? -9.776 10.069 16.144 1.00 94.44 186 LYS A C 1
ATOM 1455 O O . LYS A 1 186 ? -10.553 10.170 15.203 1.00 94.44 186 LYS A O 1
ATOM 1460 N N . SER A 1 187 ? -10.133 10.292 17.405 1.00 92.81 187 SER A N 1
ATOM 1461 C CA . SER A 1 187 ? -11.436 10.870 17.725 1.00 92.81 187 SER A CA 1
ATOM 1462 C C . SER A 1 187 ? -11.415 12.349 17.364 1.00 92.81 187 SER A C 1
ATOM 1464 O O . SER A 1 187 ? -10.560 13.095 17.843 1.00 92.81 187 SER A O 1
ATOM 1466 N N . VAL A 1 188 ? -12.306 12.734 16.449 1.00 92.12 188 VAL A N 1
ATOM 1467 C CA . VAL A 1 188 ? -12.545 14.136 16.096 1.00 92.12 188 VAL A CA 1
ATOM 1468 C C . VAL A 1 188 ? -13.537 14.707 17.102 1.00 92.12 188 VAL A C 1
ATOM 1470 O O . VAL A 1 188 ? -13.220 15.682 17.773 1.00 92.12 188 VAL A O 1
ATOM 1473 N N . ASN A 1 189 ? -14.681 14.030 17.255 1.00 89.25 189 ASN A N 1
ATOM 1474 C CA . ASN A 1 189 ? -15.759 14.343 18.193 1.00 89.25 189 ASN A CA 1
ATOM 1475 C C . ASN A 1 189 ? -16.283 13.044 18.851 1.00 89.25 189 ASN A C 1
ATOM 1477 O O . ASN A 1 189 ? -15.783 11.952 18.577 1.00 89.25 189 ASN A O 1
ATOM 1481 N N . GLN A 1 190 ? -17.322 13.145 19.692 1.00 85.31 190 GLN A N 1
ATOM 1482 C CA . GLN A 1 190 ? -17.977 11.980 20.321 1.00 85.31 190 GLN A CA 1
ATOM 1483 C C . GLN A 1 190 ? -18.682 11.055 19.308 1.00 85.31 190 GLN A C 1
ATOM 1485 O O . GLN A 1 190 ? -18.830 9.863 19.562 1.00 85.31 190 GLN A O 1
ATOM 1490 N N . GLU A 1 191 ? -19.066 11.588 18.147 1.00 89.75 191 GLU A N 1
ATOM 1491 C CA . GLU A 1 191 ? -19.790 10.873 17.085 1.00 89.75 191 GLU A CA 1
ATOM 1492 C C . GLU A 1 191 ? -18.961 10.719 15.800 1.00 89.75 191 GLU A C 1
ATOM 1494 O O . GLU A 1 191 ? -19.477 10.265 14.784 1.00 89.75 191 GLU A O 1
ATOM 1499 N N . GLU A 1 192 ? -17.681 11.102 15.811 1.00 93.38 192 GLU A N 1
ATOM 1500 C CA . GLU A 1 192 ? -16.836 11.082 14.613 1.00 93.38 192 GLU A CA 1
ATOM 1501 C C . GLU A 1 192 ? -15.420 10.591 14.930 1.00 93.38 192 GLU A C 1
ATOM 1503 O O . GLU A 1 192 ? -14.705 11.153 15.769 1.00 93.38 192 GLU A O 1
ATOM 1508 N N . LEU A 1 193 ? -14.993 9.566 14.194 1.00 93.81 193 LEU A N 1
ATOM 1509 C CA . LEU A 1 193 ? -13.632 9.045 14.183 1.00 93.81 193 LEU A CA 1
ATOM 1510 C C . LEU A 1 193 ? -13.013 9.274 12.802 1.00 93.81 193 LEU A C 1
ATOM 1512 O O . LEU A 1 193 ? -13.585 8.895 11.789 1.00 93.81 193 LEU A O 1
ATOM 1516 N N . SER A 1 194 ? -11.808 9.833 12.748 1.00 95.19 194 SER A N 1
ATOM 1517 C CA . SER A 1 194 ? -11.003 9.875 11.527 1.00 95.19 194 SER A CA 1
ATOM 1518 C C . SER A 1 194 ? -10.028 8.706 11.519 1.00 95.19 194 SER A C 1
ATOM 1520 O O . SER A 1 194 ? -9.224 8.550 12.440 1.00 95.19 194 SER A O 1
ATOM 1522 N N . VAL A 1 195 ? -10.089 7.888 10.477 1.00 96.38 195 VAL A N 1
ATOM 1523 C CA . VAL A 1 195 ? -9.227 6.728 10.262 1.00 96.38 195 VAL A CA 1
ATOM 1524 C C . VAL A 1 195 ? -8.252 7.063 9.148 1.00 96.38 195 VAL A C 1
ATOM 1526 O O . VAL A 1 195 ? -8.644 7.329 8.014 1.00 96.38 195 VAL A O 1
ATOM 1529 N N . LEU A 1 196 ? -6.964 7.061 9.471 1.00 96.81 196 LEU A N 1
ATOM 1530 C CA . LEU A 1 196 ? -5.876 7.241 8.523 1.00 96.81 196 LEU A CA 1
ATOM 1531 C C . LEU A 1 196 ? -5.129 5.919 8.383 1.00 96.81 196 LEU A C 1
ATOM 1533 O O . LEU A 1 196 ? -4.493 5.457 9.328 1.00 96.81 196 LEU A O 1
ATOM 1537 N N . VAL A 1 197 ? -5.159 5.342 7.189 1.00 97.00 197 VAL A N 1
ATOM 1538 C CA . VAL A 1 197 ? -4.363 4.164 6.852 1.00 97.00 197 VAL A CA 1
ATOM 1539 C C . VAL A 1 197 ? -3.189 4.601 5.997 1.00 97.00 197 VAL A C 1
ATOM 1541 O O . VAL A 1 197 ? -3.368 5.275 4.985 1.00 97.00 197 VAL A O 1
ATOM 1544 N N . THR A 1 198 ? -1.984 4.221 6.405 1.00 97.06 198 THR A N 1
ATOM 1545 C CA . THR A 1 198 ? -0.748 4.489 5.669 1.00 97.06 198 THR A CA 1
ATOM 1546 C C . THR A 1 198 ? -0.050 3.173 5.372 1.00 97.06 198 THR A C 1
ATOM 1548 O O . THR A 1 198 ? 0.279 2.416 6.281 1.00 97.06 198 THR A O 1
ATOM 1551 N N . VAL A 1 199 ? 0.188 2.904 4.092 1.00 97.50 199 VAL A N 1
ATOM 1552 C CA . VAL A 1 199 ? 0.948 1.750 3.619 1.00 97.50 199 VAL A CA 1
ATOM 1553 C C . VAL A 1 199 ? 2.268 2.243 3.052 1.00 97.50 199 VAL A C 1
ATOM 1555 O O . VAL A 1 199 ? 2.297 3.074 2.144 1.00 97.50 199 VAL A O 1
ATOM 1558 N N . SER A 1 200 ? 3.371 1.722 3.574 1.00 96.44 200 SER A N 1
ATOM 1559 C CA . SER A 1 200 ? 4.721 2.042 3.125 1.00 96.44 200 SER A CA 1
ATOM 1560 C C . SER A 1 200 ? 5.426 0.806 2.577 1.00 96.44 200 SER A C 1
ATOM 1562 O O . SER A 1 200 ? 5.205 -0.312 3.039 1.00 96.44 200 SER A O 1
ATOM 1564 N N . TRP A 1 201 ? 6.252 0.999 1.551 1.00 96.06 201 TRP A N 1
ATOM 1565 C CA . TRP A 1 201 ? 7.058 -0.061 0.949 1.00 96.06 201 TRP A CA 1
ATOM 1566 C C . TRP A 1 201 ? 8.372 0.491 0.412 1.00 96.06 201 TRP A C 1
ATOM 1568 O O . TRP A 1 201 ? 8.501 1.674 0.082 1.00 96.06 201 TRP A O 1
ATOM 1578 N N . ARG A 1 202 ? 9.371 -0.380 0.290 1.00 92.62 202 ARG A N 1
ATOM 1579 C CA . ARG A 1 202 ? 10.681 -0.014 -0.250 1.00 92.62 202 ARG A CA 1
ATOM 1580 C C . ARG A 1 202 ? 10.702 -0.181 -1.770 1.00 92.62 202 ARG A C 1
ATOM 1582 O O . ARG A 1 202 ? 10.412 -1.257 -2.279 1.00 92.62 202 ARG A O 1
ATOM 1589 N N . ASN A 1 203 ? 11.097 0.863 -2.498 1.00 89.88 203 ASN A N 1
ATOM 1590 C CA . ASN A 1 203 ? 11.368 0.812 -3.936 1.00 89.88 203 ASN A CA 1
ATOM 1591 C C . ASN A 1 203 ? 12.839 1.182 -4.199 1.00 89.88 203 ASN A C 1
ATOM 1593 O O . ASN A 1 203 ? 13.198 2.355 -4.343 1.00 89.88 203 ASN A O 1
ATOM 1597 N N . GLY A 1 204 ? 13.711 0.170 -4.204 1.00 85.62 204 GLY A N 1
ATOM 1598 C CA . GLY A 1 204 ? 15.161 0.355 -4.280 1.00 85.62 204 GLY A CA 1
ATOM 1599 C C . GLY A 1 204 ? 15.725 1.005 -3.011 1.00 85.62 204 GLY A C 1
ATOM 1600 O O . GLY A 1 204 ? 15.675 0.426 -1.925 1.00 85.62 204 GLY A O 1
ATOM 1601 N N . VAL A 1 205 ? 16.281 2.211 -3.139 1.00 87.00 205 VAL A N 1
ATOM 1602 C CA . VAL A 1 205 ? 16.860 2.970 -2.011 1.00 87.00 205 VAL A CA 1
ATOM 1603 C C . VAL A 1 205 ? 15.810 3.825 -1.293 1.00 87.00 205 VAL A C 1
ATOM 1605 O O . VAL A 1 205 ? 15.986 4.161 -0.127 1.00 87.00 205 VAL A O 1
ATOM 1608 N N . PHE A 1 206 ? 14.704 4.155 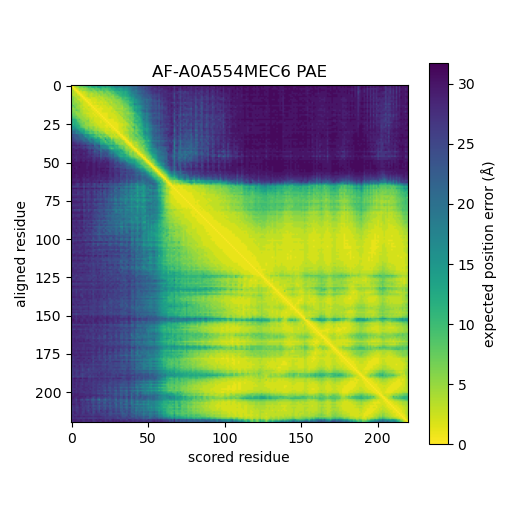-1.962 1.00 89.25 206 PHE A N 1
ATOM 1609 C CA . PHE A 1 206 ? 13.694 5.061 -1.425 1.00 89.25 206 PHE A CA 1
ATOM 1610 C C . PHE A 1 206 ? 12.496 4.295 -0.872 1.00 89.25 206 PHE A C 1
ATOM 1612 O O . PHE A 1 206 ? 11.976 3.385 -1.519 1.00 89.25 206 PHE A O 1
ATOM 1619 N N . THR A 1 207 ? 12.009 4.717 0.289 1.00 93.31 207 THR A N 1
ATOM 1620 C CA . THR A 1 207 ? 10.703 4.294 0.797 1.00 93.31 207 THR A CA 1
ATOM 1621 C C . THR A 1 207 ? 9.615 5.134 0.139 1.00 93.31 207 THR A C 1
ATOM 1623 O O . THR A 1 207 ? 9.754 6.349 -0.024 1.00 93.31 207 THR A O 1
ATOM 1626 N N . LYS A 1 208 ? 8.551 4.469 -0.298 1.00 95.44 208 LYS A N 1
ATOM 1627 C CA . LYS A 1 208 ? 7.339 5.073 -0.840 1.00 95.44 208 LYS A CA 1
ATOM 1628 C C . LYS A 1 208 ? 6.200 4.834 0.133 1.00 95.44 208 LYS A C 1
ATOM 1630 O O . LYS A 1 208 ? 6.208 3.852 0.871 1.00 95.44 208 LYS A O 1
ATOM 1635 N N . GLU A 1 209 ? 5.246 5.747 0.120 1.00 95.75 209 GLU A N 1
ATOM 1636 C CA . GLU A 1 209 ? 4.074 5.698 0.977 1.00 95.75 209 GLU A CA 1
ATOM 1637 C C . GLU A 1 209 ? 2.819 5.998 0.166 1.00 95.75 209 GLU A C 1
ATOM 1639 O O . GLU A 1 209 ? 2.839 6.753 -0.810 1.00 95.75 209 GLU A O 1
ATOM 1644 N N . PHE A 1 210 ? 1.730 5.374 0.582 1.00 96.56 210 PHE A N 1
ATOM 1645 C CA . PHE A 1 210 ? 0.387 5.624 0.109 1.00 96.56 210 PHE A CA 1
ATOM 1646 C C . PHE A 1 210 ? -0.517 5.729 1.331 1.00 96.56 210 PHE A C 1
ATOM 1648 O O . PHE A 1 210 ? -0.452 4.874 2.213 1.00 96.56 210 PHE A O 1
ATOM 1655 N N . SER A 1 211 ? -1.339 6.770 1.400 1.00 96.38 211 SER A N 1
ATOM 1656 C CA . SER A 1 211 ? -2.235 6.984 2.530 1.00 96.38 211 SER A CA 1
ATOM 1657 C C . SER A 1 211 ? -3.647 7.320 2.076 1.00 96.38 211 SER A C 1
ATOM 1659 O O . SER A 1 211 ? -3.852 8.027 1.088 1.00 96.38 211 SER A O 1
ATOM 1661 N N . VAL A 1 212 ? -4.618 6.791 2.814 1.00 97.00 212 VAL A N 1
ATOM 1662 C CA . VAL A 1 212 ? -6.049 7.047 2.634 1.00 97.00 212 VAL A CA 1
ATOM 1663 C C . VAL A 1 212 ? -6.616 7.442 3.983 1.00 97.00 212 VAL A C 1
ATOM 1665 O O . VAL A 1 212 ? -6.272 6.854 5.010 1.00 97.00 212 VAL A O 1
ATOM 1668 N N . ARG A 1 213 ? -7.464 8.467 3.979 1.00 96.56 213 ARG A N 1
ATOM 1669 C CA . ARG A 1 213 ? -8.177 8.925 5.163 1.00 96.56 213 ARG A CA 1
ATOM 1670 C C . ARG A 1 213 ? -9.666 8.822 4.913 1.00 96.56 213 ARG A C 1
ATOM 1672 O O . ARG A 1 213 ? -10.135 9.330 3.903 1.00 96.56 213 ARG A O 1
ATOM 1679 N N . GLU A 1 214 ? -10.367 8.256 5.877 1.00 95.81 214 GLU A N 1
ATOM 1680 C CA . GLU A 1 214 ? -11.820 8.192 5.915 1.00 95.81 214 GLU A CA 1
ATOM 1681 C C . GLU A 1 214 ? -12.324 8.701 7.259 1.00 95.81 214 GLU A C 1
ATOM 1683 O O . GLU A 1 214 ? -11.652 8.551 8.280 1.00 95.81 214 GLU A O 1
ATOM 1688 N N . ASN A 1 215 ? -13.513 9.294 7.263 1.00 94.69 215 ASN A N 1
ATOM 1689 C CA . ASN A 1 215 ? -14.200 9.654 8.497 1.00 94.69 215 ASN A CA 1
ATOM 1690 C C . ASN A 1 215 ? -15.359 8.680 8.707 1.00 94.69 215 ASN A C 1
ATOM 1692 O O . ASN A 1 215 ? -16.189 8.479 7.821 1.00 94.69 215 ASN A O 1
ATOM 1696 N N . LEU A 1 216 ? -15.394 8.057 9.879 1.00 93.62 216 LEU A N 1
ATOM 1697 C CA . LEU A 1 216 ? -16.486 7.214 10.330 1.00 93.62 216 LEU A CA 1
ATOM 1698 C C . LEU A 1 216 ? -17.348 8.010 11.297 1.00 93.62 216 LEU A C 1
ATOM 1700 O O . LEU A 1 216 ? -16.850 8.572 12.272 1.00 93.62 216 LEU A O 1
ATOM 1704 N N . PHE A 1 217 ? -18.646 8.004 11.030 1.00 92.12 217 PHE A N 1
ATOM 1705 C CA . PHE A 1 217 ? -19.645 8.670 11.848 1.00 92.12 217 PHE A CA 1
ATOM 1706 C C . PHE A 1 217 ? -20.449 7.645 12.642 1.00 92.12 217 PHE A C 1
ATOM 1708 O O . PHE A 1 217 ? -20.719 6.544 12.152 1.00 92.12 217 PHE A O 1
ATOM 1715 N N . ASN A 1 218 ? -20.874 8.040 13.835 1.00 88.75 218 ASN A N 1
ATOM 1716 C CA . ASN A 1 218 ? -21.902 7.354 14.597 1.00 88.75 218 ASN A CA 1
ATOM 1717 C C . ASN A 1 218 ? -23.277 7.748 14.051 1.00 88.75 218 ASN A C 1
ATOM 1719 O O . ASN A 1 218 ? -23.937 8.628 14.593 1.00 88.75 218 ASN A O 1
ATOM 1723 N N . TRP A 1 219 ? -23.683 7.148 12.938 1.00 79.06 219 TRP A N 1
ATOM 1724 C CA . TRP A 1 219 ? -25.053 7.280 12.460 1.00 79.06 219 TRP A CA 1
ATOM 1725 C C . TRP A 1 219 ? -25.843 6.058 12.940 1.00 79.06 219 TRP A C 1
ATOM 1727 O O . TRP A 1 219 ? -25.545 4.923 12.561 1.00 79.06 219 TRP A O 1
ATOM 1737 N N . GLN A 1 220 ? -26.801 6.309 13.830 1.00 61.62 220 GLN A N 1
ATOM 1738 C CA . GLN A 1 220 ? -27.809 5.360 14.303 1.00 61.62 220 GLN A CA 1
ATOM 1739 C C . GLN A 1 220 ? -29.191 5.866 13.901 1.00 61.62 220 GLN A C 1
ATOM 1741 O O . GLN A 1 220 ? -29.381 7.105 13.908 1.00 61.62 220 GLN A O 1
#

Secondary structure (DSSP, 8-state):
-HHHHHHHHHHHHHHHHHHHHHHHHHHHHHHHHHHHHHHHHHHHHHHHS-------------PPPHHHHHHHHHHHHHHHHHHHHHHHHHHHHHHHHHHHHHHHHHHHHHHHHHHHHHHHHHHTTS-TTTTTGGGBTSEEEEETTTTEEEE-SSSPPPPEE-TTT--EE--TTPEEPSEEEEEEEEEEETTEEEEEEEEEEEETTEEEEEEEEEEEE---

Radius of gyration: 30.65 Å; Cα contacts (8 Å, |Δi|>4): 230; chains: 1; 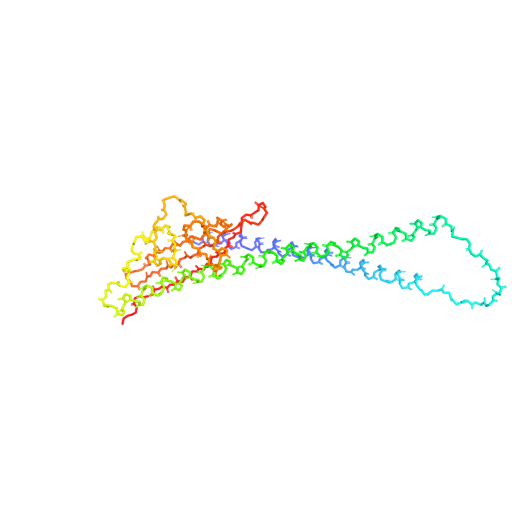bounding box: 64×62×88 Å

Foldseek 3Di:
DVVVVVVVVVVVVVVVVVVVVVVVVVVVVVVVVVVVVVVVVVVVVVVVDDDPDDDDDDPDPDDDDPVNVVVVVVVVVVVVVVVVVVVVVVVLVVVVVVVVVVQVVVQVVVVVLLVCQLVVCVVVVHPSCPLVVQQEQFKWDDFPPVSHIDGDDPFAAAWFADPVPGDTGDDDPTHGDQKGKIWHWYDPDPFKIKIKIKIWGDSDPDIDIDIDIDMHGNDD

pLDDT: mean 84.25, std 15.52, range [46.97, 97.75]